Protein 7MT1 (pdb70)

Foldseek 3Di:
DLPWDFDDDFPDKAFDFPFFWQEKADQQDAQWIWTWGQSQWIWIARLVPRHTDDIQHDGPGGWQEWEAAPVSQWIWIFFQSQWIWIARNVVSHTPDIAHDGPGGWREKYQAHVRQWMWTFFQSQWIFIAGPVPSDTPDIQHDGPGGWRYWDADNNRQWIWIFFQSQWIWIAGPVPSDTLETQHPGPGGWAEKEWQDPLQCVVLCLLQVVFARKMWIWGQVQWIWIARSNVSDTSAIQHDGPGGWQYKYAALNNQWIWTFFQSQWIWIGRVSVSYTPDIDNHDPGGFRYKDHRNPAQWIWITGSNNIITITGID

InterPro domains:
  IPR001680 WD40 repeat [PF00400] (102-136)
  IPR001680 WD40 repeat [PF00400] (142-178)
  IPR001680 WD40 repeat [PF00400] (183-219)
  IPR001680 WD40 repeat [PF00400] (224-261)
  IPR001680 WD40 repeat [PF00400] (267-324)
  IPR001680 WD40 repeat [PF00400] (329-366)
  IPR001680 WD40 repeat [PF00400] (371-407)
  IPR001680 WD40 repeat [PS50082] (104-145)
  IPR001680 WD40 repeat [PS50082] (146-187)
  IPR001680 WD40 repeat [PS50082] (188-229)
  IPR001680 WD40 repeat [PS50082] (230-271)
  IPR001680 WD40 repeat [PS50082] (308-333)
  IPR001680 WD40 repeat [PS50082] (334-375)
  IPR001680 WD40 repeat [PS50082] (376-410)
  IPR001680 WD40 repeat [SM00320] (97-136)
  IPR001680 WD40 repeat [SM00320] (139-178)
  IPR001680 WD40 repeat [SM00320] (181-220)
  IPR001680 WD40 repeat [SM00320] (223-262)
  IPR001680 WD40 repeat [SM00320] (265-324)
  IPR001680 WD40 repeat [SM00320] (327-366)

Radius of gyration: 17.79 Å; Cα contacts (8 Å, |Δi|>4): 1035; chains: 1; bounding box: 35×48×44 Å

B-factor: mean 17.69, std 6.8, range [8.26, 73.33]

GO terms:
  GO:0005813 centrosome (C, IDA)
  GO:0005515 protein binding (F, IPI)
  GO:0005829 cytosol (C, TAS)
  GO:0021540 corpus callosum morphogenesis (P, IMP)
  GO:0021987 cerebral cortex development (P, IMP)
  GO:0050885 neuromuscular process controlling balance (P, IMP)
  GO:0048854 brain morphogenesis (P, IMP)
  GO:0008344 adult locomotory behavior (P, IMP)
  GO:0070840 dynein complex binding (F, IDA)
  GO:0000235 astral microtubule (C, IDA)
  GO:0000776 kinetochore (C, IDA)
  GO:0005635 nuclear envelope (C, IDA)
  GO:0005938 cell cortex (C, IDA)
  GO:0005875 microtubule associated complex (C, IDA)
  GO:0007017 microtubule-based process (P, IDA)
  GO:0001764 neuron migration (P, IMP)
  GO:0070062 extracellular exosome (C, HDA)
  GO:0031023 microtubule organizing center organization (P, IMP)
  GO:0000132 establishment of mitotic spindle orientation (P, IMP)

Structure (mmCIF, N/CA/C/O backbone):
data_7MT1
#
_entry.id   7MT1
#
_cell.length_a   36.728
_cell.length_b   68.572
_cell.length_c   69.549
_cell.angle_alpha   90.000
_cell.angle_beta   101.280
_cell.angle_gamma   90.000
#
_symmetry.space_group_name_H-M   'P 1 21 1'
#
loop_
_entity.id
_entity.type
_entity.pdbx_description
1 polymer 'Platelet-activating factor acetylhydrolase IB subunit beta'
2 non-polymer GLYCEROL
3 non-polymer 'UNKNOWN ATOM OR ION'
4 water water
#
loop_
_atom_site.group_PDB
_atom_site.id
_atom_site.type_symbol
_atom_site.label_atom_id
_atom_site.label_alt_id
_atom_site.label_comp_id
_atom_site.label_asym_id
_atom_site.label_entity_id
_atom_site.label_seq_id
_atom_site.pdbx_PDB_ins_code
_atom_site.Cartn_x
_atom_site.Cartn_y
_atom_site.Cartn_z
_atom_site.occupancy
_atom_site.B_iso_or_equiv
_atom_site.auth_seq_id
_atom_site.auth_comp_id
_atom_site.auth_asym_id
_atom_site.auth_atom_id
_atom_site.pdbx_PDB_model_num
ATOM 1 C C . ASP A 1 23 ? -1.152 -1.074 37.270 1.00 37.53 90 ASP A C 1
ATOM 2 O O . ASP A 1 23 ? 0.029 -1.167 36.941 1.00 36.07 90 ASP A O 1
ATOM 3 N N . PRO A 1 24 ? -2.144 -1.394 36.408 1.00 37.77 91 PRO A N 1
ATOM 4 C CA . PRO A 1 24 ? -1.873 -1.895 35.057 1.00 36.95 91 PRO A CA 1
ATOM 5 C C . PRO A 1 24 ? -1.055 -0.951 34.157 1.00 36.95 91 PRO A C 1
ATOM 6 O O . PRO A 1 24 ? -0.463 -1.449 33.215 1.00 37.30 91 PRO A O 1
ATOM 10 N N . LYS A 1 25 ? -1.037 0.359 34.446 1.00 34.11 92 LYS A N 1
ATOM 11 C CA . LYS A 1 25 ? -0.313 1.386 33.642 1.00 32.74 92 LYS A CA 1
ATOM 12 C C . LYS A 1 25 ? 1.096 1.627 34.199 1.00 31.69 92 LYS A C 1
ATOM 13 O O . LYS A 1 25 ? 1.876 2.328 33.533 1.00 33.41 92 LYS A O 1
ATOM 16 N N . GLU A 1 26 ? 1.419 1.086 35.377 1.00 29.33 93 GLU A N 1
ATOM 17 C CA . GLU A 1 26 ? 2.715 1.333 36.061 1.00 28.25 93 GLU A CA 1
ATOM 18 C C . GLU A 1 26 ? 3.562 0.055 36.103 1.00 25.38 93 GLU A C 1
ATOM 19 O O . GLU A 1 26 ? 4.748 0.176 36.436 1.00 27.89 93 GLU A O 1
ATOM 25 N N . TRP A 1 27 ? 2.997 -1.128 35.842 1.00 21.81 94 TRP A N 1
ATOM 26 C CA . TRP A 1 27 ? 3.737 -2.386 36.126 1.00 20.58 94 TRP A CA 1
ATOM 27 C C . TRP A 1 27 ? 4.841 -2.598 35.087 1.00 18.92 94 TRP A C 1
ATOM 28 O O . TRP A 1 27 ? 4.642 -2.314 33.895 1.00 19.45 94 TRP A O 1
ATOM 39 N N . ILE A 1 28 ? 6.003 -3.026 35.560 1.00 18.56 95 ILE A N 1
ATOM 40 C CA . ILE A 1 28 ? 7.188 -3.248 34.687 1.00 18.53 95 ILE A CA 1
ATOM 41 C C . ILE A 1 28 ? 7.773 -4.612 35.009 1.00 17.15 95 ILE A C 1
ATOM 42 O O . ILE A 1 28 ? 7.594 -5.146 36.105 1.00 17.07 95 ILE A O 1
ATOM 47 N N . PRO A 1 29 ? 8.457 -5.239 34.034 1.00 15.62 96 PRO A N 1
ATOM 48 C CA . PRO A 1 29 ? 9.018 -6.568 34.246 1.00 15.38 96 PRO A CA 1
ATOM 49 C C . PRO A 1 29 ? 10.087 -6.536 35.344 1.00 16.47 96 PRO A C 1
ATOM 50 O O . PRO A 1 29 ? 10.863 -5.597 35.394 1.00 16.82 96 PRO A O 1
ATOM 54 N N . ARG A 1 30 ? 10.098 -7.582 36.167 1.00 17.12 97 ARG A N 1
ATOM 55 C CA . ARG A 1 30 ? 11.006 -7.724 37.331 1.00 19.05 97 ARG A CA 1
ATOM 56 C C . ARG A 1 30 ? 11.730 -9.055 37.200 1.00 18.52 97 ARG A C 1
ATOM 57 O O . ARG A 1 30 ? 11.111 -10.055 36.856 1.00 20.46 97 ARG A O 1
ATOM 65 N N . PRO A 1 31 ? 13.049 -9.113 37.470 1.00 18.40 98 PRO A N 1
ATOM 66 C CA . PRO A 1 31 ? 13.756 -10.389 37.525 1.00 18.42 98 PRO A CA 1
ATOM 67 C C . PRO A 1 31 ? 13.470 -11.087 38.856 1.00 18.11 98 PRO A C 1
ATOM 68 O O . PRO A 1 31 ? 13.055 -10.441 39.818 1.00 20.00 98 PRO A O 1
ATOM 72 N N . PRO A 1 32 ? 13.670 -12.420 38.964 1.00 18.26 99 PRO A N 1
ATOM 73 C CA . PRO A 1 32 ? 14.082 -13.258 37.841 1.00 17.41 99 PRO A CA 1
ATOM 74 C C . PRO A 1 32 ? 12.883 -13.618 36.952 1.00 16.25 99 PRO A C 1
ATOM 75 O O . PRO A 1 32 ? 11.751 -13.509 37.398 1.00 16.54 99 PRO A O 1
ATOM 79 N N . GLU A 1 33 ? 13.159 -14.080 35.737 1.00 15.72 100 GLU A N 1
ATOM 80 C CA . GLU A 1 33 ? 12.094 -14.540 34.816 1.00 15.94 100 GLU A CA 1
ATOM 81 C C . GLU A 1 33 ? 11.205 -15.557 35.537 1.00 15.53 100 GLU A C 1
ATOM 82 O O . GLU A 1 33 ? 11.703 -16.394 36.341 1.00 15.40 100 GLU A O 1
ATOM 88 N N . LYS A 1 34 ? 9.914 -15.481 35.268 1.00 14.13 101 LYS A N 1
ATOM 89 C CA . LYS A 1 34 ? 8.951 -16.502 35.726 1.00 14.85 101 LYS A CA 1
ATOM 90 C C . LYS A 1 34 ? 9.284 -17.820 35.034 1.00 15.01 101 LYS A C 1
ATOM 91 O O . LYS A 1 34 ? 9.355 -18.860 35.698 1.00 15.77 101 LYS A O 1
ATOM 97 N N . TYR A 1 35 ? 9.438 -17.797 33.714 1.00 13.56 102 TYR A N 1
ATOM 98 C CA . TYR A 1 35 ? 9.733 -19.006 32.915 1.00 13.77 102 TYR A CA 1
ATOM 99 C C . TYR A 1 35 ? 10.876 -18.737 31.951 1.00 13.26 102 TYR A C 1
ATOM 100 O O . TYR A 1 35 ? 10.958 -17.641 31.374 1.00 12.90 102 TYR A O 1
ATOM 109 N N . ALA A 1 36 ? 11.725 -19.740 31.780 1.00 13.23 103 ALA A N 1
ATOM 110 C CA . ALA A 1 36 ? 12.663 -19.866 30.650 1.00 13.28 103 ALA A CA 1
ATOM 111 C C . ALA A 1 36 ? 12.305 -21.152 29.927 1.00 13.94 103 ALA A C 1
ATOM 112 O O . ALA A 1 36 ? 12.471 -22.230 30.543 1.00 15.61 103 ALA A O 1
ATOM 114 N N . LEU A 1 37 ? 11.795 -21.058 28.707 1.00 13.96 104 LEU A N 1
ATOM 115 C CA . LEU A 1 37 ? 11.209 -22.206 27.987 1.00 15.14 104 LEU A CA 1
ATOM 116 C C . LEU A 1 37 ? 12.140 -22.622 26.851 1.00 14.26 104 LEU A C 1
ATOM 117 O O . LEU A 1 37 ? 12.452 -21.806 25.957 1.00 13.98 104 LEU A O 1
ATOM 122 N N . SER A 1 38 ? 12.556 -23.884 26.894 1.00 14.87 105 SER A N 1
ATOM 123 C CA . SER A 1 38 ? 13.501 -24.498 25.944 1.00 15.52 105 SER A CA 1
ATOM 124 C C . SER A 1 38 ? 12.736 -25.425 25.010 1.00 14.34 105 SER A C 1
ATOM 125 O O . SER A 1 38 ? 11.683 -25.956 25.393 1.00 15.35 105 SER A O 1
ATOM 128 N N . GLY A 1 39 ? 13.297 -25.648 23.838 1.00 14.35 106 GLY A N 1
ATOM 129 C CA . GLY A 1 39 ? 12.726 -26.568 22.847 1.00 14.56 106 GLY A CA 1
ATOM 130 C C . GLY A 1 39 ? 13.176 -26.209 21.455 1.00 14.46 106 GLY A C 1
ATOM 131 O O . GLY A 1 39 ? 13.398 -27.121 20.659 1.00 15.28 106 GLY A O 1
ATOM 132 N N . HIS A 1 40 ? 13.300 -24.921 21.133 1.00 13.33 107 HIS A N 1
ATOM 133 C CA . HIS A 1 40 ? 13.857 -24.515 19.829 1.00 13.46 107 HIS A CA 1
ATOM 134 C C . HIS A 1 40 ? 15.304 -24.998 19.725 1.00 13.86 107 HIS A C 1
ATOM 135 O O . HIS A 1 40 ? 16.005 -25.021 20.750 1.00 14.45 107 HIS A O 1
ATOM 142 N N . ARG A 1 41 ? 15.732 -25.327 18.514 1.00 15.03 108 ARG A N 1
ATOM 143 C CA . ARG A 1 41 ? 17.070 -25.927 18.245 1.00 16.19 108 ARG A CA 1
ATOM 144 C C . ARG A 1 41 ? 17.998 -24.882 17.624 1.00 16.58 108 ARG A C 1
ATOM 145 O O . ARG A 1 41 ? 19.164 -25.202 17.358 1.00 17.14 108 ARG A O 1
ATOM 153 N N . SER A 1 42 ? 17.518 -23.659 17.447 1.00 15.54 109 SER A N 1
ATOM 154 C CA . SER A 1 42 ? 18.256 -22.534 16.832 1.00 15.04 109 SER A CA 1
ATOM 155 C C . SER A 1 42 ? 17.730 -21.257 17.466 1.00 14.03 109 SER A C 1
ATOM 156 O O . SER A 1 42 ? 16.709 -21.296 18.153 1.00 14.06 109 SER A O 1
ATOM 159 N N . PRO A 1 43 ? 18.379 -20.102 17.247 1.00 13.55 110 PRO A N 1
ATOM 160 C CA . PRO A 1 43 ? 17.875 -18.838 17.777 1.00 13.30 110 PRO A CA 1
ATOM 161 C C . PRO A 1 43 ? 16.373 -18.620 17.570 1.00 12.43 110 PRO A C 1
ATOM 162 O O . PRO A 1 43 ? 15.815 -18.940 16.524 1.00 12.44 110 PRO A O 1
ATOM 166 N N . VAL A 1 44 ? 15.772 -18.032 18.594 1.00 11.60 111 VAL A N 1
ATOM 167 C CA . VAL A 1 44 ? 14.390 -17.499 18.528 1.00 11.29 111 VAL A CA 1
ATOM 168 C C . VAL A 1 44 ? 14.465 -16.117 17.894 1.00 11.46 111 VAL A C 1
ATOM 169 O O . VAL A 1 44 ? 15.286 -15.315 18.334 1.00 12.34 111 VAL A O 1
ATOM 173 N N . THR A 1 45 ? 13.637 -15.869 16.885 1.00 10.83 112 THR A N 1
ATOM 174 C CA . THR A 1 45 ? 13.654 -14.622 16.080 1.00 10.64 112 THR A CA 1
ATOM 175 C C . THR A 1 45 ? 12.524 -13.674 16.485 1.00 10.37 112 THR A C 1
ATOM 176 O O . THR A 1 45 ? 12.641 -12.468 16.236 1.00 10.89 112 THR A O 1
ATOM 180 N N . ARG A 1 46 ? 11.447 -14.195 17.055 1.00 10.32 113 ARG A N 1
ATOM 181 C CA . ARG A 1 46 ? 10.251 -13.377 17.322 1.00 10.81 113 ARG A CA 1
ATOM 182 C C . ARG A 1 46 ? 9.395 -14.063 18.368 1.00 9.90 113 ARG A C 1
ATOM 183 O O . ARG A 1 46 ? 9.290 -15.293 18.343 1.00 10.15 113 ARG A O 1
ATOM 191 N N . VAL A 1 47 ? 8.782 -13.255 19.230 1.00 9.47 114 VAL A N 1
ATOM 192 C CA . VAL A 1 47 ? 7.840 -13.731 20.273 1.00 9.80 114 VAL A CA 1
ATOM 193 C C . VAL A 1 47 ? 6.624 -12.810 20.281 1.00 9.54 114 VAL A C 1
ATOM 194 O O . VAL A 1 47 ? 6.799 -11.598 20.311 1.00 9.86 114 VAL A O 1
ATOM 198 N N . ILE A 1 48 ? 5.429 -13.395 20.277 1.00 9.18 115 ILE A N 1
ATOM 199 C CA . ILE A 1 48 ? 4.164 -12.605 20.338 1.00 9.55 115 ILE A CA 1
ATOM 200 C C . ILE A 1 48 ? 3.166 -13.284 21.268 1.00 9.64 115 ILE A C 1
ATOM 201 O O . ILE A 1 48 ? 3.127 -14.514 21.364 1.00 10.24 115 ILE A O 1
ATOM 206 N N . PHE A 1 49 ? 2.339 -12.466 21.895 1.00 9.83 116 PHE A N 1
ATOM 207 C CA . PHE A 1 49 ? 1.179 -12.960 22.662 1.00 9.86 116 PHE A CA 1
ATOM 208 C C . PHE A 1 49 ? -0.019 -13.171 21.743 1.00 10.00 116 PHE A C 1
ATOM 209 O O . PHE A 1 49 ? -0.274 -12.382 20.816 1.00 11.42 116 PHE A O 1
ATOM 217 N N . HIS A 1 50 ? -0.791 -14.208 22.026 1.00 10.41 117 HIS A N 1
ATOM 218 C CA . HIS A 1 50 ? -2.139 -14.361 21.437 1.00 10.82 117 HIS A CA 1
ATOM 219 C C . HIS A 1 50 ? -2.993 -13.189 21.910 1.00 11.42 117 HIS A C 1
ATOM 220 O O . HIS A 1 50 ? -2.847 -12.740 23.041 1.00 11.74 117 HIS A O 1
ATOM 227 N N . PRO A 1 51 ? -3.924 -12.662 21.091 1.00 12.51 118 PRO A N 1
ATOM 228 C CA . PRO A 1 51 ? -4.755 -11.550 21.552 1.00 13.31 118 PRO A CA 1
ATOM 229 C C . PRO A 1 51 ? -5.775 -11.909 22.639 1.00 12.92 118 PRO A C 1
ATOM 230 O O . PRO A 1 51 ? -6.187 -10.998 23.328 1.00 14.01 118 PRO A O 1
ATOM 234 N N . VAL A 1 52 ? -6.083 -13.193 22.851 1.00 12.74 119 VAL A N 1
ATOM 235 C CA . VAL A 1 52 ? -7.153 -13.589 23.819 1.00 13.69 119 VAL A CA 1
ATOM 236 C C . VAL A 1 52 ? -6.710 -14.716 24.752 1.00 13.40 119 VAL A C 1
ATOM 237 O O . VAL A 1 52 ? -6.979 -14.635 25.958 1.00 14.95 119 VAL A O 1
ATOM 241 N N . PHE A 1 53 ? -6.140 -15.787 24.217 1.00 13.39 120 PHE A N 1
ATOM 242 C CA . PHE A 1 53 ? -5.797 -16.992 25.007 1.00 13.73 120 PHE A CA 1
ATOM 243 C C . PHE A 1 53 ? -4.522 -16.725 25.807 1.00 13.40 120 PHE A C 1
ATOM 244 O O . PHE A 1 53 ? -3.734 -15.822 25.450 1.00 13.54 120 PHE A O 1
ATOM 252 N N . SER A 1 54 ? -4.300 -17.516 26.852 1.00 13.90 121 SER A N 1
ATOM 253 C CA . SER A 1 54 ? -3.085 -17.444 27.702 1.00 14.48 121 SER A CA 1
ATOM 254 C C . SER A 1 54 ? -1.904 -18.120 27.002 1.00 14.21 121 SER A C 1
ATOM 255 O O . SER A 1 54 ? -1.139 -18.817 27.674 1.00 14.47 121 SER A O 1
ATOM 258 N N . VAL A 1 55 ? -1.755 -17.935 25.693 1.00 13.44 122 VAL A N 1
ATOM 259 C CA . VAL A 1 55 ? -0.609 -18.539 24.965 1.00 12.94 122 VAL A CA 1
ATOM 260 C C . VAL A 1 55 ? 0.198 -17.437 24.293 1.00 11.99 122 VAL A C 1
ATOM 261 O O . VAL A 1 55 ? -0.280 -16.313 24.055 1.00 11.80 122 VAL A O 1
ATOM 265 N N A MET A 1 56 ? 1.465 -17.744 24.060 0.50 11.79 123 MET A N 1
ATOM 266 N N B MET A 1 56 ? 1.450 -17.794 24.033 0.50 11.57 123 MET A N 1
ATOM 267 C CA A MET A 1 56 ? 2.348 -16.927 23.203 0.50 11.97 123 MET A CA 1
ATOM 268 C CA B MET A 1 56 ? 2.433 -16.997 23.271 0.50 11.56 123 MET A CA 1
ATOM 269 C C A MET A 1 56 ? 3.011 -17.867 22.196 0.50 11.26 123 MET A C 1
ATOM 270 C C B MET A 1 56 ? 2.997 -17.895 22.173 0.50 10.97 123 MET A C 1
ATOM 271 O O A MET A 1 56 ? 2.963 -19.106 22.368 0.50 11.34 123 MET A O 1
ATOM 272 O O B MET A 1 56 ? 2.904 -19.141 22.274 0.50 10.81 123 MET A O 1
ATOM 281 N N . VAL A 1 57 ? 3.567 -17.273 21.151 1.00 10.39 124 VAL A N 1
ATOM 282 C CA . VAL A 1 57 ? 4.090 -17.992 19.973 1.00 10.28 124 VAL A CA 1
ATOM 283 C C . VAL A 1 57 ? 5.493 -17.481 19.703 1.00 9.61 124 VAL A C 1
ATOM 284 O O . VAL A 1 57 ? 5.737 -16.266 19.787 1.00 9.57 124 VAL A O 1
ATOM 288 N N . SER A 1 58 ? 6.383 -18.421 19.428 1.00 9.96 125 SER A N 1
ATOM 289 C CA . SER A 1 58 ? 7.783 -18.122 19.083 1.00 9.94 125 SER A CA 1
ATOM 290 C C . SER A 1 58 ? 8.075 -18.600 17.667 1.00 10.22 125 SER A C 1
ATOM 291 O O . SER A 1 58 ? 7.552 -19.641 17.245 1.00 11.06 125 SER A O 1
ATOM 294 N N . ALA A 1 59 ? 8.899 -17.844 16.959 1.00 9.65 126 ALA A N 1
ATOM 295 C CA . ALA A 1 59 ? 9.465 -18.242 15.657 1.00 10.18 126 ALA A CA 1
ATOM 296 C C . ALA A 1 59 ? 10.962 -18.474 15.830 1.00 10.56 126 ALA A C 1
ATOM 297 O O . ALA A 1 59 ? 11.594 -17.828 16.692 1.00 10.40 126 ALA A O 1
ATOM 299 N N . SER A 1 60 ? 11.531 -19.350 15.010 1.00 10.89 127 SER A N 1
ATOM 300 C CA . SER A 1 60 ? 12.951 -19.725 15.173 1.00 11.27 127 SER A CA 1
ATOM 301 C C . SER A 1 60 ? 13.654 -19.935 13.838 1.00 11.52 127 SER A C 1
ATOM 302 O O . SER A 1 60 ? 13.024 -20.368 12.846 1.00 11.47 127 SER A O 1
ATOM 305 N N . GLU A 1 61 ? 14.963 -19.745 13.881 1.00 12.20 128 GLU A N 1
ATOM 306 C CA . GLU A 1 61 ? 15.873 -20.133 12.775 1.00 13.11 128 GLU A CA 1
ATOM 307 C C . GLU A 1 61 ? 15.838 -21.652 12.570 1.00 13.30 128 GLU A C 1
ATOM 308 O O . GLU A 1 61 ? 16.327 -22.092 11.511 1.00 14.84 128 GLU A O 1
ATOM 314 N N . ASP A 1 62 ? 15.246 -22.438 13.477 1.00 12.64 129 ASP A N 1
ATOM 315 C CA . ASP A 1 62 ? 15.121 -23.912 13.295 1.00 12.91 129 ASP A CA 1
ATOM 316 C C . ASP A 1 62 ? 13.971 -24.239 12.334 1.00 12.89 129 ASP A C 1
ATOM 317 O O . ASP A 1 62 ? 13.685 -25.431 12.171 1.00 13.46 129 ASP A O 1
ATOM 322 N N . ALA A 1 63 ? 13.317 -23.234 11.739 1.00 12.64 130 ALA A N 1
ATOM 323 C CA . ALA A 1 63 ? 12.278 -23.361 10.685 1.00 12.88 130 ALA A CA 1
ATOM 324 C C . ALA A 1 63 ? 10.919 -23.704 11.307 1.00 13.04 130 ALA A C 1
ATOM 325 O O . ALA A 1 63 ? 9.966 -23.972 10.553 1.00 13.54 130 ALA A O 1
ATOM 327 N N . THR A 1 64 ? 10.802 -23.630 12.632 1.00 13.02 131 THR A N 1
ATOM 328 C CA . THR A 1 64 ? 9.542 -23.968 13.333 1.00 13.05 131 THR A CA 1
ATOM 329 C C . THR A 1 64 ? 8.962 -22.757 14.073 1.00 12.47 131 THR A C 1
ATOM 330 O O . THR A 1 64 ? 9.666 -21.772 14.348 1.00 12.12 131 THR A O 1
ATOM 334 N N . ILE A 1 65 ? 7.676 -22.875 14.359 1.00 11.88 132 ILE A N 1
ATOM 335 C CA . ILE A 1 65 ? 6.880 -21.961 15.213 1.00 11.92 132 ILE A CA 1
ATOM 336 C C . ILE A 1 65 ? 6.410 -22.799 16.391 1.00 11.59 132 ILE A C 1
ATOM 337 O O . ILE A 1 65 ? 5.914 -23.914 16.159 1.00 12.58 132 ILE A O 1
ATOM 342 N N . LYS A 1 66 ? 6.585 -22.335 17.623 1.00 11.08 133 LYS A N 1
ATOM 343 C CA . LYS A 1 66 ? 6.123 -23.074 18.818 1.00 11.44 133 LYS A CA 1
ATOM 344 C C . LYS A 1 66 ? 5.125 -22.246 19.615 1.00 11.85 133 LYS A C 1
ATOM 345 O O . LYS A 1 66 ? 5.202 -21.015 19.646 1.00 11.46 133 LYS A O 1
ATOM 351 N N . VAL A 1 67 ? 4.174 -22.961 20.201 1.00 12.03 134 VAL A N 1
ATOM 352 C CA . VAL A 1 67 ? 3.077 -22.388 21.018 1.00 12.28 134 VAL A CA 1
ATOM 353 C C . VAL A 1 67 ? 3.270 -22.832 22.462 1.00 12.13 134 VAL A C 1
ATOM 354 O O . VAL A 1 67 ? 3.492 -24.032 22.695 1.00 12.55 134 VAL A O 1
ATOM 358 N N . TRP A 1 68 ? 3.182 -21.886 23.385 1.00 11.75 135 TRP A N 1
ATOM 359 C CA . TRP A 1 68 ? 3.421 -22.112 24.824 1.00 12.28 135 TRP A CA 1
ATOM 360 C C . TRP A 1 68 ? 2.328 -21.409 25.618 1.00 12.86 135 TRP A C 1
ATOM 361 O O . TRP A 1 68 ? 1.947 -20.313 25.224 1.00 13.29 135 TRP A O 1
ATOM 372 N N . ASP A 1 69 ? 1.947 -21.957 26.764 1.00 12.66 136 ASP A N 1
ATOM 373 C CA . ASP A 1 69 ? 1.064 -21.260 27.730 1.00 13.43 136 ASP A CA 1
ATOM 374 C C . ASP A 1 69 ? 1.950 -20.413 28.644 1.00 13.26 136 ASP A C 1
ATOM 375 O O . ASP A 1 69 ? 2.817 -20.977 29.314 1.00 13.58 136 ASP A O 1
ATOM 380 N N . TYR A 1 70 ? 1.798 -19.088 28.634 1.00 13.32 137 TYR A N 1
ATOM 381 C CA . TYR A 1 70 ? 2.688 -18.177 29.399 1.00 13.96 137 TYR A CA 1
ATOM 382 C C . TYR A 1 70 ? 2.289 -18.132 30.882 1.00 14.93 137 TYR A C 1
ATOM 383 O O . TYR A 1 70 ? 3.063 -17.605 31.682 1.00 15.01 137 TYR A O 1
ATOM 392 N N . GLU A 1 71 ? 1.105 -18.633 31.243 1.00 15.47 138 GLU A N 1
ATOM 393 C CA . GLU A 1 71 ? 0.681 -18.717 32.665 1.00 17.02 138 GLU A CA 1
ATOM 394 C C . GLU A 1 71 ? 1.290 -19.965 33.320 1.00 17.28 138 GLU A C 1
ATOM 395 O O . GLU A 1 71 ? 1.750 -19.836 34.470 1.00 18.41 138 GLU A O 1
ATOM 401 N N . THR A 1 72 ? 1.300 -21.121 32.638 1.00 16.79 139 THR A N 1
ATOM 402 C CA . THR A 1 72 ? 1.720 -22.432 33.216 1.00 17.13 139 THR A CA 1
ATOM 403 C C . THR A 1 72 ? 3.122 -22.848 32.748 1.00 17.71 139 THR A C 1
ATOM 404 O O . THR A 1 72 ? 3.709 -23.757 33.372 1.00 17.14 139 THR A O 1
ATOM 408 N N . GLY A 1 73 ? 3.626 -22.268 31.657 1.00 16.92 140 GLY A N 1
ATOM 409 C CA . GLY A 1 73 ? 4.926 -22.635 31.064 1.00 16.54 140 GLY A CA 1
ATOM 410 C C . GLY A 1 73 ? 4.834 -23.907 30.230 1.00 16.77 140 GLY A C 1
ATOM 411 O O . GLY A 1 73 ? 5.884 -24.407 29.783 1.00 18.09 140 GLY A O 1
ATOM 412 N N . ASP A 1 74 ? 3.627 -24.428 30.011 1.00 16.83 141 ASP A N 1
ATOM 413 C CA . ASP A 1 74 ? 3.412 -25.679 29.241 1.00 18.56 141 ASP A CA 1
ATOM 414 C C . ASP A 1 74 ? 3.697 -25.426 27.757 1.00 18.09 141 ASP A C 1
ATOM 415 O O . ASP A 1 74 ? 3.173 -24.454 27.197 1.00 17.69 141 ASP A O 1
ATOM 420 N N . PHE A 1 75 ? 4.494 -26.286 27.140 1.00 17.13 142 PHE A N 1
ATOM 421 C CA . PHE A 1 75 ? 4.640 -26.366 25.669 1.00 17.06 142 PHE A CA 1
ATOM 422 C C . PHE A 1 75 ? 3.367 -26.989 25.098 1.00 18.22 142 PHE A C 1
ATOM 423 O O . PHE A 1 75 ? 2.917 -28.028 25.630 1.00 20.53 142 PHE A O 1
ATOM 431 N N . GLU A 1 76 ? 2.789 -26.385 24.061 1.00 17.17 143 GLU A N 1
ATOM 432 C CA . GLU A 1 76 ? 1.527 -26.896 23.462 1.00 18.35 143 GLU A CA 1
ATOM 433 C C . GLU A 1 76 ? 1.805 -27.605 22.140 1.00 18.23 143 GLU A C 1
ATOM 434 O O . GLU A 1 76 ? 1.366 -28.761 22.007 1.00 19.23 143 GLU A O 1
ATOM 440 N N . ARG A 1 77 ? 2.493 -26.978 21.183 1.00 16.79 144 ARG A N 1
ATOM 441 C CA . ARG A 1 77 ? 2.700 -27.619 19.863 1.00 17.59 144 ARG A CA 1
ATOM 442 C C . ARG A 1 77 ? 3.711 -26.860 19.005 1.00 15.84 144 ARG A C 1
ATOM 443 O O . ARG A 1 77 ? 4.056 -25.688 19.313 1.00 14.70 144 ARG A O 1
ATOM 451 N N . THR A 1 78 ? 4.146 -27.531 17.946 1.00 15.26 145 THR A N 1
ATOM 452 C CA . THR A 1 78 ? 5.054 -26.990 16.917 1.00 15.00 145 THR A CA 1
ATOM 453 C C . THR A 1 78 ? 4.289 -26.930 15.599 1.00 14.96 145 THR A C 1
ATOM 454 O O . THR A 1 78 ? 3.604 -27.920 15.266 1.00 16.66 145 THR A O 1
ATOM 458 N N . LEU A 1 79 ? 4.373 -25.805 14.894 1.00 14.72 146 LEU A N 1
ATOM 459 C CA . LEU A 1 79 ? 3.873 -25.659 13.506 1.00 15.13 146 LEU A CA 1
ATOM 460 C C . LEU A 1 79 ? 5.068 -25.819 12.566 1.00 15.01 146 LEU A C 1
ATOM 461 O O . LEU A 1 79 ? 5.968 -24.961 12.568 1.00 14.89 146 LEU A O 1
ATOM 466 N N . LYS A 1 80 ? 5.099 -26.921 11.822 1.00 15.54 147 LYS A N 1
ATOM 467 C CA . LYS A 1 80 ? 6.186 -27.268 10.881 1.00 16.27 147 LYS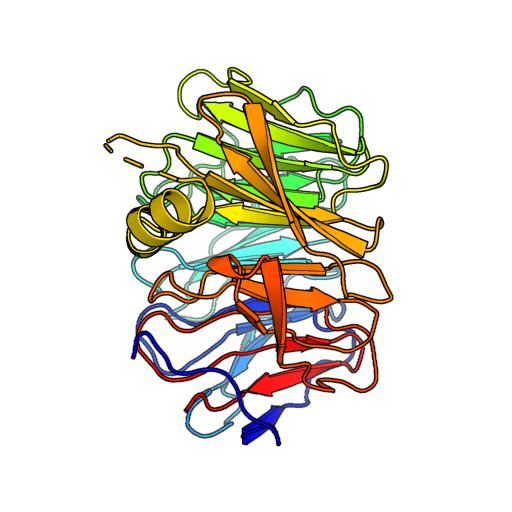 A CA 1
ATOM 468 C C . LYS A 1 80 ? 5.697 -27.019 9.457 1.00 15.88 147 LYS A C 1
ATOM 469 O O . LYS A 1 80 ? 4.507 -27.288 9.176 1.00 16.27 147 LYS A O 1
ATOM 475 N N . GLY A 1 81 ? 6.583 -26.546 8.589 1.00 15.21 148 GLY A N 1
ATOM 476 C CA . GLY A 1 81 ? 6.292 -26.456 7.149 1.00 15.15 148 GLY A CA 1
ATOM 477 C C . GLY A 1 81 ? 7.231 -25.520 6.429 1.00 15.94 148 GLY A C 1
ATOM 478 O O . GLY A 1 81 ? 7.527 -25.774 5.260 1.00 16.80 148 GLY A O 1
ATOM 479 N N . HIS A 1 82 ? 7.700 -24.446 7.059 1.00 14.92 149 HIS A N 1
ATOM 480 C CA . HIS A 1 82 ? 8.755 -23.625 6.421 1.00 14.56 149 HIS A CA 1
ATOM 481 C C . HIS A 1 82 ? 9.992 -24.509 6.205 1.00 15.45 149 HIS A C 1
ATOM 482 O O . HIS A 1 82 ? 10.195 -25.468 6.954 1.00 14.91 149 HIS A O 1
ATOM 489 N N . THR A 1 83 ? 10.787 -24.195 5.188 1.00 15.52 150 THR A N 1
ATOM 490 C CA . THR A 1 83 ? 11.992 -24.988 4.839 1.00 16.41 150 THR A CA 1
ATOM 491 C C . THR A 1 83 ? 13.260 -24.214 5.204 1.00 17.03 150 THR A C 1
ATOM 492 O O . THR A 1 83 ? 14.350 -24.660 4.859 1.00 18.18 150 THR A O 1
ATOM 496 N N . ASP A 1 84 ? 13.124 -23.085 5.900 1.00 15.77 151 ASP A N 1
ATOM 497 C CA . ASP A 1 84 ? 14.269 -22.285 6.392 1.00 15.48 151 ASP A CA 1
ATOM 498 C C . ASP A 1 84 ? 13.744 -21.429 7.545 1.00 14.37 151 ASP A C 1
ATOM 499 O O . ASP A 1 84 ? 12.543 -21.502 7.866 1.00 14.42 151 ASP A O 1
ATOM 504 N N A SER A 1 85 ? 14.624 -20.602 8.096 0.50 13.42 152 SER A N 1
ATOM 505 N N B SER A 1 85 ? 14.645 -20.684 8.169 0.50 14.11 152 SER A N 1
ATOM 506 C CA A SER A 1 85 ? 14.374 -19.730 9.265 0.50 12.69 152 SER A CA 1
ATOM 507 C CA B SER A 1 85 ? 14.404 -19.821 9.349 0.50 13.73 152 SER A CA 1
ATOM 508 C C A SER A 1 85 ? 12.999 -19.073 9.170 0.50 12.33 152 SER A C 1
ATOM 509 C C B SER A 1 85 ? 13.086 -19.049 9.225 0.50 12.97 152 SER A C 1
ATOM 510 O O A SER A 1 85 ? 12.642 -18.548 8.104 0.50 12.68 152 SER A O 1
ATOM 511 O O B SER A 1 85 ? 12.880 -18.394 8.197 0.50 13.40 152 SER A O 1
ATOM 516 N N . VAL A 1 86 ? 12.255 -19.115 10.271 1.00 12.11 153 VAL A N 1
ATOM 517 C CA . VAL A 1 86 ? 11.014 -18.312 10.413 1.00 11.62 153 VAL A CA 1
ATOM 518 C C . VAL A 1 86 ? 11.434 -16.991 11.059 1.00 11.07 153 VAL A C 1
ATOM 519 O O . VAL A 1 86 ? 12.030 -17.030 12.148 1.00 11.47 153 VAL A O 1
ATOM 523 N N . GLN A 1 87 ? 11.170 -15.872 10.390 1.00 10.81 154 GLN A N 1
ATOM 524 C CA . GLN A 1 87 ? 11.735 -14.553 10.770 1.00 11.14 154 GLN A CA 1
ATOM 525 C C . GLN A 1 87 ? 10.732 -13.716 11.557 1.00 10.73 154 GLN A C 1
ATOM 526 O O . GLN A 1 87 ? 11.169 -12.859 12.333 1.00 10.94 154 GLN A O 1
ATOM 532 N N . ASP A 1 88 ? 9.443 -13.924 11.335 1.00 10.11 155 ASP A N 1
ATOM 533 C CA . ASP A 1 88 ? 8.399 -13.066 11.952 1.00 9.99 155 ASP A CA 1
ATOM 534 C C . ASP A 1 88 ? 7.078 -13.821 11.950 1.00 9.75 155 ASP A C 1
ATOM 535 O O . ASP A 1 88 ? 6.930 -14.801 11.190 1.00 10.42 155 ASP A O 1
ATOM 540 N N . ILE A 1 89 ? 6.165 -13.372 12.794 1.00 9.84 156 ILE A N 1
ATOM 541 C CA . ILE A 1 89 ? 4.851 -14.014 13.023 1.00 10.35 156 ILE A CA 1
ATOM 542 C C . ILE A 1 89 ? 3.890 -12.918 13.440 1.00 10.02 156 ILE A C 1
ATOM 543 O O . ILE A 1 89 ? 4.305 -11.962 14.109 1.00 10.58 156 ILE A O 1
ATOM 548 N N . SER A 1 90 ? 2.632 -13.070 13.070 1.00 10.07 157 SER A N 1
ATOM 549 C CA . SER A 1 90 ? 1.611 -12.043 13.360 1.00 10.01 157 SER A CA 1
ATOM 550 C C . SER A 1 90 ? 0.227 -12.678 13.450 1.00 9.50 157 SER A C 1
ATOM 551 O O . SER A 1 90 ? -0.146 -13.436 12.523 1.00 10.70 157 SER A O 1
ATOM 554 N N . PHE A 1 91 ? -0.532 -12.362 14.486 1.00 10.21 158 PHE A N 1
ATOM 555 C CA . PHE A 1 91 ? -1.936 -12.798 14.612 1.00 10.52 158 PHE A CA 1
ATOM 556 C C . PHE A 1 91 ? -2.857 -11.799 13.927 1.00 10.87 158 PHE A C 1
ATOM 557 O O . PHE A 1 91 ? -2.599 -10.586 13.910 1.00 11.59 158 PHE A O 1
ATOM 565 N N . ASP A 1 92 ? -3.981 -12.310 13.435 1.00 11.38 159 ASP A N 1
ATOM 566 C CA . ASP A 1 92 ? -5.099 -11.427 13.030 1.00 12.02 159 ASP A CA 1
ATOM 567 C C . ASP A 1 92 ? -5.850 -10.974 14.289 1.00 11.96 159 ASP A C 1
ATOM 568 O O . ASP A 1 92 ? -5.559 -11.422 15.419 1.00 12.11 159 ASP A O 1
ATOM 573 N N . HIS A 1 93 ? -6.829 -10.099 14.108 1.00 12.82 160 HIS A N 1
ATOM 574 C CA . HIS A 1 93 ? -7.632 -9.516 15.202 1.00 13.35 160 HIS A CA 1
ATOM 575 C C . HIS A 1 93 ? -8.279 -10.626 16.026 1.00 14.39 160 HIS A C 1
ATOM 576 O O . HIS A 1 93 ? -8.252 -10.540 17.257 1.00 14.18 160 HIS A O 1
ATOM 583 N N . SER A 1 94 ? -8.832 -11.604 15.311 1.00 16.37 161 SER A N 1
ATOM 584 C CA . SER A 1 94 ? -9.681 -12.701 15.839 1.00 17.49 161 SER A CA 1
ATOM 585 C C . SER A 1 94 ? -8.817 -13.673 16.641 1.00 16.78 161 SER A C 1
ATOM 586 O O . SER A 1 94 ? -9.374 -14.380 17.479 1.00 18.32 161 SER A O 1
ATOM 589 N N . GLY A 1 95 ? -7.510 -13.747 16.354 1.00 14.83 162 GLY A N 1
ATOM 590 C CA . GLY A 1 95 ? -6.616 -14.787 16.895 1.00 14.77 162 GLY A CA 1
ATOM 591 C C . GLY A 1 95 ? -6.811 -16.153 16.249 1.00 14.25 162 GLY A C 1
ATOM 592 O O . GLY A 1 95 ? -6.191 -17.111 16.721 1.00 14.45 162 GLY A O 1
ATOM 593 N N A LYS A 1 96 ? -7.631 -16.277 15.206 0.50 14.14 163 LYS A N 1
ATOM 594 N N B LYS A 1 96 ? -7.657 -16.223 15.215 0.50 13.79 163 LYS A N 1
ATOM 595 C CA A LYS A 1 96 ? -7.843 -17.590 14.536 0.50 14.38 163 LYS A CA 1
ATOM 596 C CA B LYS A 1 96 ? -7.966 -17.457 14.442 0.50 13.89 163 LYS A CA 1
ATOM 597 C C A LYS A 1 96 ? -6.875 -17.757 13.361 0.50 13.81 163 LYS A C 1
ATOM 598 C C B LYS A 1 96 ? -6.857 -17.743 13.430 0.50 13.57 163 LYS A C 1
ATOM 599 O O A LYS A 1 96 ? -6.784 -18.880 12.831 0.50 13.85 163 LYS A O 1
ATOM 600 O O B LYS A 1 96 ? -6.676 -18.923 13.090 0.50 13.78 163 LYS A O 1
ATOM 605 N N . LEU A 1 97 ? -6.174 -16.696 12.958 1.00 12.83 164 LEU A N 1
ATOM 606 C CA . LEU A 1 97 ? -5.159 -16.791 11.878 1.00 12.87 164 LEU A CA 1
ATOM 607 C C . LEU A 1 97 ? -3.801 -16.320 12.391 1.00 12.20 164 LEU A C 1
ATOM 608 O O . LEU A 1 97 ? -3.732 -15.311 13.121 1.00 12.47 164 LEU A O 1
ATOM 613 N N . LEU A 1 98 ? -2.756 -17.033 11.991 1.00 11.88 165 LEU A N 1
ATOM 614 C CA . LEU A 1 98 ? -1.348 -16.645 12.231 1.00 11.64 165 LEU A CA 1
ATOM 615 C C . LEU A 1 98 ? -0.645 -16.569 10.887 1.00 11.67 165 LEU A C 1
ATOM 616 O O . LEU A 1 98 ? -0.716 -17.553 10.131 1.00 12.06 165 LEU A O 1
ATOM 621 N N . ALA A 1 99 ? 0.007 -15.458 10.594 1.00 11.17 166 ALA A N 1
ATOM 622 C CA . ALA A 1 99 ? 0.897 -15.334 9.426 1.00 11.25 166 ALA A CA 1
ATOM 623 C C . ALA A 1 99 ? 2.337 -15.514 9.898 1.00 11.09 166 ALA A C 1
ATOM 624 O O . ALA A 1 99 ? 2.706 -15.036 10.982 1.00 11.20 166 ALA A O 1
ATOM 626 N N . SER A 1 100 ? 3.154 -16.180 9.109 1.00 11.30 167 SER A N 1
ATOM 627 C CA . SER A 1 100 ? 4.603 -16.331 9.354 1.00 11.28 167 SER A CA 1
ATOM 628 C C . SER A 1 100 ? 5.355 -16.006 8.072 1.00 10.73 167 SER A C 1
ATOM 629 O O . SER A 1 100 ? 4.748 -16.042 6.975 1.00 12.38 167 SER A O 1
ATOM 632 N N . CYS A 1 101 ? 6.627 -15.699 8.176 1.00 10.55 168 CYS A N 1
ATOM 633 C CA . CYS A 1 101 ? 7.440 -15.482 6.961 1.00 11.04 168 CYS A CA 1
ATOM 634 C C . CYS A 1 101 ? 8.829 -16.033 7.205 1.00 11.76 168 CYS A C 1
ATOM 635 O O . CYS A 1 101 ? 9.208 -16.261 8.375 1.00 11.69 168 CYS A O 1
ATOM 638 N N . SER A 1 102 ? 9.571 -16.269 6.129 1.00 12.36 169 SER A N 1
ATOM 639 C CA . SER A 1 102 ? 10.752 -17.149 6.218 1.00 12.89 169 SER A CA 1
ATOM 640 C C . SER A 1 102 ? 11.848 -16.756 5.234 1.00 12.93 169 SER A C 1
ATOM 641 O O . SER A 1 102 ? 11.576 -16.138 4.177 1.00 13.05 169 SER A O 1
ATOM 644 N N . ALA A 1 103 ? 13.052 -17.189 5.579 1.00 14.20 170 ALA A N 1
ATOM 645 C CA . ALA A 1 103 ? 14.217 -17.208 4.669 1.00 14.50 170 ALA A CA 1
ATOM 646 C C . ALA A 1 103 ? 13.913 -18.095 3.450 1.00 15.52 170 ALA A C 1
ATOM 647 O O . ALA A 1 103 ? 14.633 -17.961 2.446 1.00 17.30 170 ALA A O 1
ATOM 649 N N . ASP A 1 104 ? 12.895 -18.954 3.511 1.00 14.72 171 ASP A N 1
ATOM 650 C CA . ASP A 1 104 ? 12.480 -19.785 2.346 1.00 15.46 171 ASP A CA 1
ATOM 651 C C . ASP A 1 104 ? 11.754 -18.906 1.319 1.00 16.64 171 ASP A C 1
ATOM 652 O O . ASP A 1 104 ? 11.350 -19.445 0.266 1.00 17.82 171 ASP A O 1
ATOM 657 N N . MET A 1 105 ? 11.598 -17.604 1.598 1.00 16.52 172 MET A N 1
ATOM 658 C CA . MET A 1 105 ? 11.082 -16.555 0.674 1.00 16.48 172 MET A CA 1
ATOM 659 C C . MET A 1 105 ? 9.552 -16.598 0.617 1.00 16.40 172 MET A C 1
ATOM 660 O O . MET A 1 105 ? 8.957 -15.868 -0.195 1.00 17.44 172 MET A O 1
ATOM 665 N N . THR A 1 106 ? 8.911 -17.350 1.513 1.00 15.08 173 THR A N 1
ATOM 666 C CA . THR A 1 106 ? 7.433 -17.443 1.542 1.00 15.58 173 THR A CA 1
ATOM 667 C C . THR A 1 106 ? 6.829 -16.783 2.787 1.00 14.94 173 THR A C 1
ATOM 668 O O . THR A 1 106 ? 7.524 -16.603 3.827 1.00 15.35 173 THR A O 1
ATOM 672 N N . ILE A 1 107 ? 5.557 -16.441 2.659 1.00 14.45 174 ILE A N 1
ATOM 673 C CA . ILE A 1 107 ? 4.635 -16.150 3.788 1.00 15.00 174 ILE A CA 1
ATOM 674 C C . ILE A 1 107 ? 3.695 -17.345 3.895 1.00 14.58 174 ILE A C 1
ATOM 675 O O . ILE A 1 107 ? 3.187 -17.802 2.837 1.00 15.23 174 ILE A O 1
ATOM 680 N N . LYS A 1 108 ? 3.449 -17.844 5.102 1.00 13.55 175 LYS A N 1
ATOM 681 C CA . LYS A 1 108 ? 2.420 -18.881 5.323 1.00 13.35 175 LYS A CA 1
ATOM 682 C C . LYS A 1 108 ? 1.304 -18.300 6.177 1.00 13.30 175 LYS A C 1
ATOM 683 O O . LYS A 1 108 ? 1.582 -17.513 7.114 1.00 13.48 175 LYS A O 1
ATOM 689 N N . LEU A 1 109 ? 0.077 -18.672 5.865 1.00 13.59 176 LEU A N 1
ATOM 690 C CA . LEU A 1 109 ? -1.116 -18.380 6.688 1.00 14.02 176 LEU A CA 1
ATOM 691 C C . LEU A 1 109 ? -1.520 -19.689 7.348 1.00 14.48 176 LEU A C 1
ATOM 692 O O . LEU A 1 109 ? -1.686 -20.693 6.632 1.00 15.70 176 LEU A O 1
ATOM 697 N N . TRP A 1 110 ? -1.637 -19.692 8.667 1.00 13.92 177 TRP A N 1
ATOM 698 C CA . TRP A 1 110 ? -1.953 -20.882 9.488 1.00 13.97 177 TRP A CA 1
ATOM 699 C C . TRP A 1 110 ? -3.342 -20.703 10.082 1.00 14.23 177 TRP A C 1
ATOM 700 O O . TRP A 1 110 ? -3.659 -19.606 10.579 1.00 13.62 177 TRP A O 1
ATOM 711 N N . ASP A 1 111 ? -4.137 -21.762 10.020 1.00 14.98 178 ASP A N 1
ATOM 712 C CA . ASP A 1 111 ? -5.364 -21.920 10.827 1.00 15.97 178 ASP A CA 1
ATOM 713 C C . ASP A 1 111 ? -4.914 -22.182 12.262 1.00 15.50 178 ASP A C 1
ATOM 714 O O . ASP A 1 111 ? -4.338 -23.248 12.513 1.00 15.68 178 ASP A O 1
ATOM 719 N N . PHE A 1 112 ? -5.105 -21.218 13.158 1.00 15.33 179 PHE A N 1
ATOM 720 C CA . PHE A 1 112 ? -4.623 -21.344 14.554 1.00 16.59 179 PHE A CA 1
ATOM 721 C C . PHE A 1 112 ? -5.666 -22.062 15.423 1.00 18.77 179 PHE A C 1
ATOM 722 O O . PHE A 1 112 ? -5.505 -22.064 16.651 1.00 22.62 179 PHE A O 1
ATOM 730 N N . GLN A 1 113 ? -6.706 -22.643 14.826 1.00 20.68 180 GLN A N 1
ATOM 731 C CA . GLN A 1 113 ? -7.663 -23.536 15.533 1.00 22.36 180 GLN A CA 1
ATOM 732 C C . GLN A 1 113 ? -7.270 -24.986 15.248 1.00 21.96 180 GLN A C 1
ATOM 733 O O . GLN A 1 113 ? -7.119 -25.758 16.213 1.00 22.65 180 GLN A O 1
ATOM 739 N N . GLY A 1 114 ? -7.107 -25.327 13.970 1.00 21.84 181 GLY A N 1
ATOM 740 C CA . GLY A 1 114 ? -6.741 -26.684 13.517 1.00 21.01 181 GLY A CA 1
ATOM 741 C C . GLY A 1 114 ? -5.240 -26.879 13.403 1.00 21.69 181 GLY A C 1
ATOM 742 O O . GLY A 1 114 ? -4.817 -28.030 13.210 1.00 21.77 181 GLY A O 1
ATOM 743 N N . PHE A 1 115 ? -4.459 -25.797 13.492 1.00 20.77 182 PHE A N 1
ATOM 744 C CA . PHE A 1 115 ? -2.973 -25.811 13.475 1.00 21.91 182 PHE A CA 1
ATOM 745 C C . PHE A 1 115 ? -2.491 -26.463 12.182 1.00 22.07 182 PHE A C 1
ATOM 746 O O . PHE A 1 115 ? -1.703 -27.424 12.233 1.00 25.28 182 PHE A O 1
ATOM 754 N N . GLU A 1 116 ? -2.999 -25.953 11.062 1.00 20.83 183 GLU A N 1
ATOM 755 C CA A GLU A 1 116 ? -2.631 -26.410 9.699 0.50 21.07 183 GLU A CA 1
ATOM 756 C CA B GLU A 1 116 ? -2.646 -26.412 9.694 0.50 21.04 183 GLU A CA 1
ATOM 757 C C . GLU A 1 116 ? -2.306 -25.189 8.840 1.00 19.28 183 GLU A C 1
ATOM 758 O O . GLU A 1 116 ? -2.930 -24.129 9.040 1.00 17.89 183 GLU A O 1
ATOM 769 N N . CYS A 1 117 ? -1.377 -25.353 7.914 1.00 18.50 184 CYS A N 1
ATOM 770 C CA . CYS A 1 117 ? -1.038 -24.312 6.926 1.00 18.15 184 CYS A CA 1
ATOM 771 C C . CYS A 1 117 ? -2.199 -24.194 5.927 1.00 18.25 184 CYS A C 1
ATOM 772 O O . CYS A 1 117 ? -2.488 -25.202 5.251 1.00 20.77 184 CYS A O 1
ATOM 775 N N . ILE A 1 118 ? -2.862 -23.036 5.862 1.00 17.60 185 ILE A N 1
ATOM 776 C CA . ILE A 1 118 ? -3.980 -22.731 4.916 1.00 18.37 185 ILE A CA 1
ATOM 777 C C . ILE A 1 118 ? -3.409 -22.417 3.537 1.00 18.44 185 ILE A C 1
ATOM 778 O O . ILE A 1 118 ? -3.979 -22.890 2.538 1.00 19.95 185 ILE A O 1
ATOM 783 N N A ARG A 1 119 ? -2.362 -21.597 3.450 0.50 17.93 186 ARG A N 1
ATOM 784 N N B ARG A 1 119 ? -2.365 -21.582 3.463 0.50 17.98 186 ARG A N 1
ATOM 785 C CA A ARG A 1 119 ? -1.780 -21.271 2.126 0.50 18.69 186 ARG A CA 1
ATOM 786 C CA B ARG A 1 119 ? -1.827 -21.079 2.169 0.50 18.72 186 ARG A CA 1
ATOM 787 C C A ARG A 1 119 ? -0.387 -20.663 2.270 0.50 17.91 186 ARG A C 1
ATOM 788 C C B ARG A 1 119 ? -0.350 -20.700 2.314 0.50 17.98 186 ARG A C 1
ATOM 789 O O A ARG A 1 119 ? -0.093 -20.013 3.305 0.50 18.49 186 ARG A O 1
ATOM 790 O O B ARG A 1 119 ? 0.057 -20.245 3.414 0.50 18.03 186 ARG A O 1
ATOM 805 N N . THR A 1 120 ? 0.427 -20.902 1.247 1.00 17.63 187 THR A N 1
ATOM 806 C CA . THR A 1 120 ? 1.830 -20.458 1.121 1.00 18.00 187 THR A CA 1
ATOM 807 C C . THR A 1 120 ? 1.852 -19.425 0.002 1.00 18.48 187 THR A C 1
ATOM 808 O O . THR A 1 120 ? 1.328 -19.728 -1.101 1.00 19.35 187 THR A O 1
ATOM 812 N N . MET A 1 121 ? 2.393 -18.248 0.275 1.00 18.15 188 MET A N 1
ATOM 813 C CA . MET A 1 121 ? 2.353 -17.092 -0.644 1.00 18.05 188 MET A CA 1
ATOM 814 C C . MET A 1 121 ? 3.760 -16.840 -1.169 1.00 18.69 188 MET A C 1
ATOM 815 O O . MET A 1 121 ? 4.712 -16.710 -0.371 1.00 18.05 188 MET A O 1
ATOM 820 N N . HIS A 1 122 ? 3.872 -16.851 -2.494 1.00 18.99 189 HIS A N 1
ATOM 821 C CA . HIS A 1 122 ? 5.131 -16.704 -3.253 1.00 19.93 189 HIS A CA 1
ATOM 822 C C . HIS A 1 122 ? 5.105 -15.361 -3.973 1.00 18.21 189 HIS A C 1
ATOM 823 O O . HIS A 1 122 ? 4.021 -14.953 -4.421 1.00 20.04 189 HIS A O 1
ATOM 830 N N . GLY A 1 123 ? 6.255 -14.709 -4.052 1.00 18.88 190 GLY A N 1
ATOM 831 C CA . GLY A 1 123 ? 6.397 -13.462 -4.817 1.00 19.72 190 GLY A CA 1
ATOM 832 C C . GLY A 1 123 ? 7.679 -12.736 -4.478 1.00 19.81 190 GLY A C 1
ATOM 833 O O . GLY A 1 123 ? 8.261 -12.129 -5.372 1.00 22.25 190 GLY A O 1
ATOM 834 N N . HIS A 1 124 ? 8.115 -12.762 -3.216 1.00 18.30 191 HIS A N 1
ATOM 835 C CA . HIS A 1 124 ? 9.396 -12.129 -2.819 1.00 17.89 191 HIS A CA 1
ATOM 836 C C . HIS A 1 124 ? 10.547 -12.899 -3.475 1.00 19.37 191 HIS A C 1
ATOM 837 O O . HIS A 1 124 ? 10.393 -14.115 -3.698 1.00 19.19 191 HIS A O 1
ATOM 844 N N . ASP A 1 125 ? 11.655 -12.214 -3.735 1.00 20.23 192 ASP A N 1
ATOM 845 C CA . ASP A 1 125 ? 12.828 -12.768 -4.463 1.00 21.90 192 ASP A CA 1
ATOM 846 C C . ASP A 1 125 ? 13.997 -12.980 -3.500 1.00 21.17 192 ASP A C 1
ATOM 847 O O . ASP A 1 125 ? 15.096 -13.315 -3.957 1.00 22.75 192 ASP A O 1
ATOM 852 N N . HIS A 1 126 ? 13.780 -12.788 -2.196 1.00 19.76 193 HIS A N 1
ATOM 853 C CA . HIS A 1 126 ? 14.812 -13.028 -1.162 1.00 18.79 193 HIS A CA 1
ATOM 854 C C . HIS A 1 126 ? 14.111 -13.223 0.186 1.00 16.91 193 HIS A C 1
ATOM 855 O O . HIS A 1 126 ? 12.877 -13.163 0.219 1.00 17.13 193 HIS A O 1
ATOM 862 N N . ASN A 1 127 ? 14.905 -13.525 1.207 1.00 16.76 194 ASN A N 1
ATOM 863 C CA . ASN A 1 127 ? 14.509 -13.625 2.636 1.00 16.01 194 ASN A CA 1
ATOM 864 C C . ASN A 1 127 ? 13.342 -12.673 2.937 1.00 15.81 194 ASN A C 1
ATOM 865 O O . ASN A 1 127 ? 13.450 -11.476 2.660 1.00 14.59 194 ASN A O 1
ATOM 870 N N . VAL A 1 128 ? 12.241 -13.200 3.467 1.00 13.90 195 VAL A N 1
ATOM 871 C CA . VAL A 1 128 ? 11.129 -12.361 4.001 1.00 13.88 195 VAL A CA 1
ATOM 872 C C . VAL A 1 128 ? 11.374 -12.172 5.500 1.00 13.60 195 VAL A C 1
ATOM 873 O O . VAL A 1 128 ? 11.309 -13.147 6.268 1.00 13.74 195 VAL A O 1
ATOM 877 N N . SER A 1 129 ? 11.746 -10.955 5.876 1.00 12.83 196 SER A N 1
ATOM 878 C CA . SER A 1 129 ? 12.218 -10.616 7.240 1.00 12.70 196 SER A CA 1
ATOM 879 C C . SER A 1 129 ? 11.060 -10.236 8.165 1.00 11.62 196 SER A C 1
ATOM 880 O O . SER A 1 129 ? 11.271 -10.283 9.388 1.00 12.32 196 SER A O 1
ATOM 883 N N . SER A 1 130 ? 9.916 -9.826 7.639 1.00 10.72 197 SER A N 1
ATOM 884 C CA . SER A 1 130 ? 8.850 -9.216 8.475 1.00 10.71 197 SER A CA 1
ATOM 885 C C . SER A 1 130 ? 7.493 -9.496 7.865 1.00 10.35 197 SER A C 1
ATOM 886 O O . SER A 1 130 ? 7.363 -9.504 6.625 1.00 10.96 197 SER A O 1
ATOM 889 N N . VAL A 1 131 ? 6.502 -9.685 8.712 1.00 10.67 198 VAL A N 1
ATOM 890 C CA . VAL A 1 131 ? 5.104 -9.902 8.279 1.00 11.29 198 VAL A CA 1
ATOM 891 C C . VAL A 1 131 ? 4.189 -9.305 9.335 1.00 10.80 198 VAL A C 1
ATOM 892 O O . VAL A 1 131 ? 4.534 -9.343 10.536 1.00 10.62 198 VAL A O 1
ATOM 896 N N . ALA A 1 132 ? 3.043 -8.794 8.911 1.00 10.79 199 ALA A N 1
ATOM 897 C CA . ALA A 1 132 ? 1.999 -8.328 9.845 1.00 11.16 199 ALA A CA 1
ATOM 898 C C . ALA A 1 132 ? 0.647 -8.507 9.172 1.00 11.29 199 ALA A C 1
ATOM 899 O O . ALA A 1 132 ? 0.498 -8.105 7.999 1.00 12.90 199 ALA A O 1
ATOM 901 N N . ILE A 1 133 ? -0.303 -9.100 9.867 1.00 11.36 200 ILE A N 1
ATOM 902 C CA . ILE A 1 133 ? -1.700 -9.095 9.373 1.00 11.81 200 ILE A CA 1
ATOM 903 C C . ILE A 1 133 ? -2.262 -7.701 9.661 1.00 12.04 200 ILE A C 1
ATOM 904 O O . ILE A 1 133 ? -2.126 -7.186 10.781 1.00 12.57 200 ILE A O 1
ATOM 909 N N . MET A 1 134 ? -2.831 -7.067 8.645 1.00 12.08 201 MET A N 1
ATOM 910 C CA . MET A 1 134 ? -3.364 -5.691 8.775 1.00 12.32 201 MET A CA 1
ATOM 911 C C . MET A 1 134 ? -4.555 -5.715 9.737 1.00 12.77 201 MET A C 1
ATOM 912 O O . MET A 1 134 ? -5.216 -6.742 9.891 1.00 12.61 201 MET A O 1
ATOM 917 N N . PRO A 1 135 ? -4.831 -4.611 10.466 1.00 13.21 202 PRO A N 1
ATOM 918 C CA . PRO A 1 135 ? -5.808 -4.637 11.561 1.00 13.79 202 PRO A CA 1
ATOM 919 C C . PRO A 1 135 ? -7.204 -5.176 11.202 1.00 13.85 202 PRO A C 1
ATOM 920 O O . PRO A 1 135 ? -7.794 -5.895 12.002 1.00 14.53 202 PRO A O 1
ATOM 924 N N . ASN A 1 136 ? -7.716 -4.853 10.015 1.00 14.23 203 ASN A N 1
ATOM 925 C CA . ASN A 1 136 ? -9.077 -5.318 9.624 1.00 15.14 203 ASN A CA 1
ATOM 926 C C . ASN A 1 136 ? -9.063 -6.818 9.315 1.00 16.17 203 ASN A C 1
ATOM 927 O O . ASN A 1 136 ? -10.147 -7.405 9.323 1.00 17.51 203 ASN A O 1
ATOM 932 N N . GLY A 1 137 ? -7.893 -7.414 9.065 1.00 15.07 204 GLY A N 1
ATOM 933 C CA . GLY A 1 137 ? -7.740 -8.873 8.916 1.00 16.75 204 GLY A CA 1
ATOM 934 C C . GLY A 1 137 ? -7.933 -9.363 7.494 1.00 17.31 204 GLY A C 1
ATOM 935 O O . GLY A 1 137 ? -7.956 -10.595 7.311 1.00 20.09 204 GLY A O 1
ATOM 936 N N . ASP A 1 138 ? -8.044 -8.473 6.502 1.00 17.60 205 ASP A N 1
ATOM 937 C CA . ASP A 1 138 ? -8.326 -8.863 5.094 1.00 18.47 205 ASP A CA 1
ATOM 938 C C . ASP A 1 138 ? -7.029 -8.909 4.276 1.00 18.29 205 ASP A C 1
ATOM 939 O O . ASP A 1 138 ? -7.032 -9.518 3.196 1.00 18.82 205 ASP A O 1
ATOM 944 N N . HIS A 1 139 ? -5.930 -8.336 4.775 1.00 17.46 206 HIS A N 1
ATOM 945 C CA . HIS A 1 139 ? -4.629 -8.282 4.064 1.00 17.19 206 HIS A CA 1
ATOM 946 C C . HIS A 1 139 ? -3.458 -8.552 5.013 1.00 15.01 206 HIS A C 1
ATOM 947 O O . HIS A 1 139 ? -3.610 -8.352 6.246 1.00 14.74 206 HIS A O 1
ATOM 954 N N . ILE A 1 140 ? -2.335 -8.963 4.428 1.00 14.58 207 ILE A N 1
ATOM 955 C CA . ILE A 1 140 ? -1.026 -9.190 5.103 1.00 14.74 207 ILE A CA 1
ATOM 956 C C . ILE A 1 140 ? -0.007 -8.262 4.458 1.00 14.72 207 ILE A C 1
ATOM 957 O O . ILE A 1 140 ? 0.005 -8.171 3.217 1.00 15.00 207 ILE A O 1
ATOM 962 N N . VAL A 1 141 ? 0.861 -7.631 5.245 1.00 13.82 208 VAL A N 1
ATOM 963 C CA . VAL A 1 141 ? 1.998 -6.843 4.707 1.00 13.73 208 VAL A CA 1
ATOM 964 C C . VAL A 1 141 ? 3.295 -7.569 5.065 1.00 13.61 208 VAL A C 1
ATOM 965 O O . VAL A 1 141 ? 3.408 -8.164 6.158 1.00 13.03 208 VAL A O 1
ATOM 969 N N . SER A 1 142 ? 4.258 -7.570 4.157 1.00 12.95 209 SER A N 1
ATOM 970 C CA . SER A 1 142 ? 5.540 -8.282 4.333 1.00 13.46 209 SER A CA 1
ATOM 971 C C . SER A 1 142 ? 6.685 -7.384 3.885 1.00 12.79 209 SER A C 1
ATOM 972 O O . SER A 1 142 ? 6.457 -6.498 3.030 1.00 13.63 209 SER A O 1
ATOM 975 N N . ALA A 1 143 ? 7.873 -7.620 4.405 1.00 12.43 210 ALA A N 1
ATOM 976 C CA . ALA A 1 143 ? 9.082 -6.870 4.019 1.00 12.72 210 ALA A CA 1
ATOM 977 C C . ALA A 1 143 ? 10.215 -7.853 3.777 1.00 12.78 210 ALA A C 1
ATOM 978 O O . ALA A 1 143 ? 10.322 -8.853 4.500 1.00 13.55 210 ALA A O 1
ATOM 980 N N . SER A 1 144 ? 11.065 -7.567 2.789 1.00 13.99 211 SER A N 1
ATOM 981 C CA . SER A 1 144 ? 12.047 -8.548 2.286 1.00 14.65 211 SER A CA 1
ATOM 982 C C . SER A 1 144 ? 13.424 -7.928 2.049 1.00 14.28 211 SER A C 1
ATOM 983 O O . SER A 1 144 ? 13.552 -6.708 1.800 1.00 14.02 211 SER A O 1
ATOM 986 N N . ARG A 1 145 ? 14.422 -8.797 2.073 1.00 15.26 212 ARG A N 1
ATOM 987 C CA . ARG A 1 145 ? 15.804 -8.489 1.629 1.00 15.75 212 ARG A CA 1
ATOM 988 C C . ARG A 1 145 ? 15.800 -8.134 0.135 1.00 16.88 212 ARG A C 1
ATOM 989 O O . ARG A 1 145 ? 16.788 -7.518 -0.298 1.00 17.60 212 ARG A O 1
ATOM 997 N N . ASP A 1 146 ? 14.729 -8.435 -0.597 1.00 16.72 213 ASP A N 1
ATOM 998 C CA . ASP A 1 146 ? 14.600 -8.049 -2.031 1.00 16.90 213 ASP A CA 1
ATOM 999 C C . ASP A 1 146 ? 14.268 -6.554 -2.164 1.00 17.34 213 ASP A C 1
ATOM 1000 O O . ASP A 1 146 ? 14.048 -6.103 -3.301 1.00 19.46 213 ASP A O 1
ATOM 1005 N N . LYS A 1 147 ? 14.250 -5.810 -1.050 1.00 17.10 214 LYS A N 1
ATOM 1006 C CA . LYS A 1 147 ? 14.127 -4.326 -0.973 1.00 16.75 214 LYS A CA 1
ATOM 1007 C C . LYS A 1 147 ? 12.672 -3.878 -1.112 1.00 15.37 214 LYS A C 1
ATOM 1008 O O . LYS A 1 147 ? 12.447 -2.659 -1.133 1.00 16.75 214 LYS A O 1
ATOM 1014 N N . THR A 1 148 ? 11.716 -4.803 -1.163 1.00 15.24 215 THR A N 1
ATOM 1015 C CA . THR A 1 148 ? 10.285 -4.471 -1.350 1.00 15.78 215 THR A CA 1
ATOM 1016 C C . THR A 1 148 ? 9.457 -4.787 -0.097 1.00 15.19 215 THR A C 1
ATOM 1017 O O . THR A 1 148 ? 9.869 -5.622 0.747 1.00 14.47 215 THR A O 1
ATOM 1021 N N . ILE A 1 149 ? 8.311 -4.126 -0.035 1.00 14.82 216 ILE A N 1
ATOM 1022 C CA . ILE A 1 149 ? 7.179 -4.426 0.881 1.00 14.93 216 ILE A CA 1
ATOM 1023 C C . 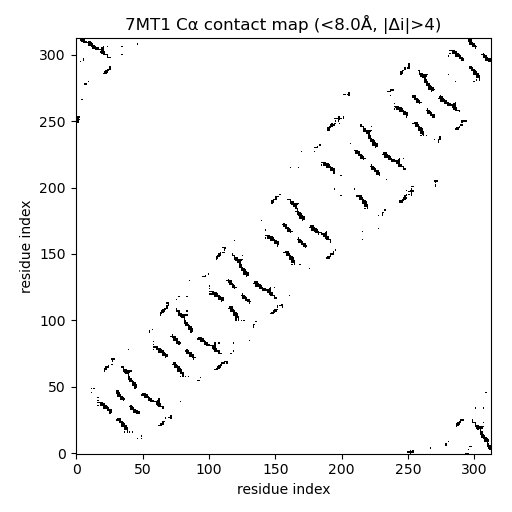ILE A 1 149 ? 6.034 -4.910 0.004 1.00 15.25 216 ILE A C 1
ATOM 1024 O O . ILE A 1 149 ? 5.769 -4.252 -1.031 1.00 16.04 216 ILE A O 1
ATOM 1029 N N . LYS A 1 150 ? 5.395 -6.016 0.358 1.00 15.06 217 LYS A N 1
ATOM 1030 C CA . LYS A 1 150 ? 4.249 -6.523 -0.427 1.00 16.34 217 LYS A CA 1
ATOM 1031 C C . LYS A 1 150 ? 3.002 -6.568 0.449 1.00 16.84 217 LYS A C 1
ATOM 1032 O O . LYS A 1 150 ? 3.102 -6.790 1.665 1.00 15.90 217 LYS A O 1
ATOM 1038 N N A MET A 1 151 ? 1.854 -6.358 -0.181 0.50 17.96 218 MET A N 1
ATOM 1039 N N B MET A 1 151 ? 1.837 -6.339 -0.155 0.50 15.82 218 MET A N 1
ATOM 1040 C CA A MET A 1 151 ? 0.512 -6.503 0.419 0.50 19.53 218 MET A CA 1
ATOM 1041 C CA B MET A 1 151 ? 0.507 -6.493 0.485 0.50 16.07 218 MET A CA 1
ATOM 1042 C C A MET A 1 151 ? -0.139 -7.728 -0.223 0.50 18.42 218 MET A C 1
ATOM 1043 C C B MET A 1 151 ? -0.211 -7.661 -0.202 0.50 16.42 218 MET A C 1
ATOM 1044 O O A MET A 1 151 ? -0.037 -7.860 -1.465 0.50 18.77 218 MET A O 1
ATOM 1045 O O B MET A 1 151 ? -0.254 -7.671 -1.453 0.50 17.17 218 MET A O 1
ATOM 1054 N N . TRP A 1 152 ? -0.729 -8.606 0.587 1.00 17.12 219 TRP A N 1
ATOM 1055 C CA . TRP A 1 152 ? -1.336 -9.878 0.120 1.00 17.15 219 TRP A CA 1
ATOM 1056 C C . TRP A 1 152 ? -2.785 -9.928 0.590 1.00 18.41 219 TRP A C 1
ATOM 1057 O O . TRP A 1 152 ? -3.052 -9.526 1.731 1.00 18.85 219 TRP A O 1
ATOM 1068 N N . GLU A 1 153 ? -3.695 -10.428 -0.243 1.00 19.57 220 GLU A N 1
ATOM 1069 C CA . GLU A 1 153 ? -5.073 -10.749 0.192 1.00 21.11 220 GLU A CA 1
ATOM 1070 C C . GLU A 1 153 ? -5.016 -12.028 1.020 1.00 21.11 220 GLU A C 1
ATOM 1071 O O . GLU A 1 153 ? -4.444 -13.019 0.533 1.00 21.63 220 GLU A O 1
ATOM 1077 N N . VAL A 1 154 ? -5.586 -12.000 2.223 1.00 20.24 221 VAL A N 1
ATOM 1078 C CA . VAL A 1 154 ? -5.633 -13.170 3.145 1.00 20.75 221 VAL A CA 1
ATOM 1079 C C . VAL A 1 154 ? -6.377 -14.319 2.451 1.00 22.98 221 VAL A C 1
ATOM 1080 O O . VAL A 1 154 ? -5.886 -15.461 2.537 1.00 24.01 221 VAL A O 1
ATOM 1084 N N . GLN A 1 155 ? -7.495 -14.016 1.788 1.00 23.90 222 GLN A N 1
ATOM 1085 C CA . GLN A 1 155 ? -8.455 -15.017 1.241 1.00 25.02 222 GLN A CA 1
ATOM 1086 C C . GLN A 1 155 ? -7.846 -15.773 0.051 1.00 25.10 222 GLN A C 1
ATOM 1087 O O . GLN A 1 155 ? -8.150 -16.975 -0.074 1.00 26.23 222 GLN A O 1
ATOM 1090 N N . THR A 1 156 ? -7.043 -15.111 -0.794 1.00 24.67 223 THR A N 1
ATOM 1091 C CA . THR A 1 156 ? -6.540 -15.661 -2.086 1.00 24.88 223 THR A CA 1
ATOM 1092 C C . THR A 1 156 ? -5.028 -15.908 -2.068 1.00 25.45 223 THR A C 1
ATOM 1093 O O . THR A 1 156 ? -4.569 -16.736 -2.873 1.00 26.34 223 THR A O 1
ATOM 1097 N N . GLY A 1 157 ? -4.265 -15.185 -1.241 1.00 24.89 224 GLY A N 1
ATOM 1098 C CA . GLY A 1 157 ? -2.792 -15.232 -1.264 1.00 23.87 224 GLY A CA 1
ATOM 1099 C C . GLY A 1 157 ? -2.205 -14.433 -2.412 1.00 22.77 224 GLY A C 1
ATOM 1100 O O . GLY A 1 157 ? -0.986 -14.532 -2.637 1.00 23.44 224 GLY A O 1
ATOM 1101 N N . TYR A 1 158 ? -3.026 -13.650 -3.118 1.00 23.44 225 TYR A N 1
ATOM 1102 C CA . TYR A 1 158 ? -2.571 -12.837 -4.274 1.00 24.58 225 TYR A CA 1
ATOM 1103 C C . TYR A 1 158 ? -1.900 -11.564 -3.752 1.00 23.27 225 TYR A C 1
ATOM 1104 O O . TYR A 1 158 ? -2.437 -10.900 -2.833 1.00 21.76 225 TYR A O 1
ATOM 1113 N N . CYS A 1 159 ? -0.739 -11.248 -4.316 1.00 22.43 226 CYS A N 1
ATOM 1114 C CA . CYS A 1 159 ? -0.023 -9.971 -4.089 1.00 23.39 226 CYS A CA 1
ATOM 1115 C C . CYS A 1 159 ? -0.760 -8.859 -4.838 1.00 24.37 226 CYS A C 1
ATOM 1116 O O . CYS A 1 159 ? -0.781 -8.911 -6.086 1.00 25.85 226 CYS A O 1
ATOM 1119 N N . VAL A 1 160 ? -1.377 -7.924 -4.115 1.00 23.13 227 VAL A N 1
ATOM 1120 C CA . VAL A 1 160 ? -2.225 -6.841 -4.699 1.00 23.94 227 VAL A CA 1
ATOM 1121 C C . VAL A 1 160 ? -1.445 -5.522 -4.743 1.00 24.42 227 VAL A C 1
ATOM 1122 O O . VAL A 1 160 ? -1.914 -4.590 -5.425 1.00 25.95 227 VAL A O 1
ATOM 1126 N N . LYS A 1 161 ? -0.298 -5.435 -4.065 1.00 23.42 228 LYS A N 1
ATOM 1127 C CA . LYS A 1 161 ? 0.478 -4.173 -3.940 1.00 24.04 228 LYS A CA 1
ATOM 1128 C C . LYS A 1 161 ? 1.952 -4.489 -3.671 1.00 22.56 228 LYS A C 1
ATOM 1129 O O . LYS A 1 161 ? 2.222 -5.398 -2.860 1.00 20.68 228 LYS A O 1
ATOM 1135 N N . THR A 1 162 ? 2.868 -3.765 -4.312 1.00 20.55 229 THR A N 1
ATOM 1136 C CA . THR A 1 162 ? 4.322 -3.784 -4.010 1.00 20.08 229 THR A CA 1
ATOM 1137 C C . THR A 1 162 ? 4.784 -2.343 -3.793 1.00 20.43 229 THR A C 1
ATOM 1138 O O . THR A 1 162 ? 4.617 -1.526 -4.721 1.00 21.91 229 THR A O 1
ATOM 1142 N N . PHE A 1 163 ? 5.332 -2.037 -2.615 1.00 18.74 230 PHE A N 1
ATOM 1143 C CA . PHE A 1 163 ? 5.854 -0.699 -2.244 1.00 17.81 230 PHE A CA 1
ATOM 1144 C C . PHE A 1 163 ? 7.363 -0.709 -2.475 1.00 18.20 230 PHE A C 1
ATOM 1145 O O . PHE A 1 163 ? 8.113 -1.465 -1.806 1.00 18.24 230 PHE A O 1
ATOM 1153 N N . THR A 1 164 ? 7.814 0.074 -3.453 1.00 19.38 231 THR A N 1
ATOM 1154 C CA . THR A 1 164 ? 9.240 0.178 -3.826 1.00 20.05 231 THR A CA 1
ATOM 1155 C C . THR A 1 164 ? 9.733 1.563 -3.407 1.00 18.83 231 THR A C 1
ATOM 1156 O O . THR A 1 164 ? 8.952 2.529 -3.456 1.00 19.64 231 THR A O 1
ATOM 1160 N N . GLY A 1 165 ? 10.988 1.645 -2.989 1.00 17.99 232 GLY A N 1
ATOM 1161 C CA . GLY A 1 165 ? 11.634 2.932 -2.682 1.00 17.98 232 GLY A CA 1
ATOM 1162 C C . GLY A 1 165 ? 12.761 2.778 -1.691 1.00 17.52 232 GLY A C 1
ATOM 1163 O O . GLY A 1 165 ? 13.712 3.569 -1.746 1.00 18.77 232 GLY A O 1
ATOM 1164 N N . HIS A 1 166 ? 12.689 1.792 -0.792 1.00 16.98 233 HIS A N 1
ATOM 1165 C CA . HIS A 1 166 ? 13.873 1.486 0.046 1.00 15.91 233 HIS A CA 1
ATOM 1166 C C . HIS A 1 166 ? 15.030 1.115 -0.884 1.00 16.72 233 HIS A C 1
ATOM 1167 O O . HIS A 1 166 ? 14.779 0.446 -1.917 1.00 16.78 233 HIS A O 1
ATOM 1174 N N . ARG A 1 167 ? 16.242 1.502 -0.506 1.00 17.13 234 ARG A N 1
ATOM 1175 C CA . ARG A 1 167 ? 17.458 1.294 -1.333 1.00 18.66 234 ARG A CA 1
ATOM 1176 C C . ARG A 1 167 ? 18.164 -0.007 -0.932 1.00 19.12 234 ARG A C 1
ATOM 1177 O O . ARG A 1 167 ? 19.051 -0.440 -1.676 1.00 18.77 234 ARG A O 1
ATOM 1185 N N . GLU A 1 168 ? 17.809 -0.607 0.211 1.00 17.49 235 GLU A N 1
ATOM 1186 C CA . GLU A 1 168 ? 18.382 -1.892 0.679 1.00 17.23 235 GLU A CA 1
ATOM 1187 C C . GLU A 1 168 ? 17.281 -2.705 1.368 1.00 15.71 235 GLU A C 1
ATOM 1188 O O . GLU A 1 168 ? 16.148 -2.201 1.507 1.00 15.58 235 GLU A O 1
ATOM 1194 N N . TRP A 1 169 ? 17.623 -3.941 1.706 1.00 15.13 236 TRP A N 1
ATOM 1195 C CA . TRP A 1 169 ? 16.908 -4.866 2.625 1.00 14.45 236 TRP A CA 1
ATOM 1196 C C . TRP A 1 169 ? 15.945 -4.112 3.555 1.00 13.49 236 TRP A C 1
ATOM 1197 O O . TRP A 1 169 ? 16.393 -3.245 4.338 1.00 13.16 236 TRP A O 1
ATOM 1208 N N . VAL A 1 170 ? 14.664 -4.458 3.468 1.00 12.95 237 VAL A N 1
ATOM 1209 C CA . VAL A 1 170 ? 13.608 -3.964 4.402 1.00 12.44 237 VAL A CA 1
ATOM 1210 C C . VAL A 1 170 ? 13.468 -4.994 5.529 1.00 12.35 237 VAL A C 1
ATOM 1211 O O . VAL A 1 170 ? 13.118 -6.153 5.239 1.00 13.49 237 VAL A O 1
ATOM 1215 N N . ARG A 1 171 ? 13.780 -4.573 6.753 1.00 12.07 238 ARG A N 1
ATOM 1216 C CA . ARG A 1 171 ? 13.947 -5.482 7.916 1.00 11.98 238 ARG A CA 1
ATOM 1217 C C . ARG A 1 171 ? 12.652 -5.619 8.710 1.00 11.43 238 ARG A C 1
ATOM 1218 O O . ARG A 1 171 ? 12.486 -6.658 9.360 1.00 12.01 238 ARG A O 1
ATOM 1226 N N . MET A 1 172 ? 11.772 -4.627 8.689 1.00 10.74 239 MET A N 1
ATOM 1227 C CA . MET A 1 172 ? 10.541 -4.695 9.513 1.00 9.88 239 MET A CA 1
ATOM 1228 C C . MET A 1 172 ? 9.475 -3.822 8.875 1.00 9.91 239 MET A C 1
ATOM 1229 O O . MET A 1 172 ? 9.816 -2.783 8.287 1.00 10.67 239 MET A O 1
ATOM 1234 N N . VAL A 1 173 ? 8.225 -4.264 8.936 1.00 9.72 240 VAL A N 1
ATOM 1235 C CA . VAL A 1 173 ? 7.077 -3.454 8.471 1.00 10.16 240 VAL A CA 1
ATOM 1236 C C . VAL A 1 173 ? 5.941 -3.610 9.483 1.00 10.10 240 VAL A C 1
ATOM 1237 O O . VAL A 1 173 ? 5.665 -4.724 9.900 1.00 10.39 240 VAL A O 1
ATOM 1241 N N . ARG A 1 174 ? 5.282 -2.511 9.822 1.00 10.44 241 ARG A N 1
ATOM 1242 C CA . ARG A 1 174 ? 4.221 -2.532 10.852 1.00 10.59 241 ARG A CA 1
ATOM 1243 C C . ARG A 1 174 ? 3.134 -1.539 10.480 1.00 10.36 241 ARG A C 1
ATOM 1244 O O . ARG A 1 174 ? 3.413 -0.378 10.182 1.00 10.90 241 ARG A O 1
ATOM 1252 N N . PRO A 1 175 ? 1.857 -1.970 10.490 1.00 10.66 242 PRO A N 1
ATOM 1253 C CA . PRO A 1 175 ? 0.747 -1.045 10.273 1.00 11.27 242 PRO A CA 1
ATOM 1254 C C . PRO A 1 175 ? 0.439 -0.220 11.518 1.00 11.33 242 PRO A C 1
ATOM 1255 O O . PRO A 1 175 ? 0.687 -0.676 12.629 1.00 12.17 242 PRO A O 1
ATOM 1259 N N . ASN A 1 176 ? -0.109 0.970 11.316 1.00 12.47 243 ASN A N 1
ATOM 1260 C CA . ASN A 1 176 ? -0.651 1.787 12.426 1.00 12.77 243 ASN A CA 1
ATOM 1261 C C . ASN A 1 176 ? -1.999 1.188 12.843 1.00 13.22 243 ASN A C 1
ATOM 1262 O O . ASN A 1 176 ? -2.420 0.184 12.276 1.00 13.70 243 ASN A O 1
ATOM 1267 N N . GLN A 1 177 ? -2.635 1.780 13.844 1.00 14.82 244 GLN A N 1
ATOM 1268 C CA . GLN A 1 177 ? -3.772 1.129 14.544 1.00 16.38 244 GLN A CA 1
ATOM 1269 C C . GLN A 1 177 ? -4.958 0.901 13.596 1.00 15.90 244 GLN A C 1
ATOM 1270 O O . GLN A 1 177 ? -5.613 -0.128 13.751 1.00 17.23 244 GLN A O 1
ATOM 1273 N N . ASP A 1 178 ? -5.229 1.803 12.653 1.00 16.49 245 ASP A N 1
ATOM 1274 C CA . ASP A 1 178 ? -6.402 1.639 11.748 1.00 17.75 245 ASP A CA 1
ATOM 1275 C C . ASP A 1 178 ? -5.951 1.109 10.381 1.00 17.35 245 ASP A C 1
ATOM 1276 O O . ASP A 1 178 ? -6.821 0.935 9.500 1.00 18.28 245 ASP A O 1
ATOM 1281 N N . GLY A 1 179 ? -4.658 0.822 10.200 1.00 16.00 246 GLY A N 1
ATOM 1282 C CA . GLY A 1 179 ? -4.123 0.213 8.967 1.00 15.47 246 GLY A CA 1
ATOM 1283 C C . GLY A 1 179 ? -4.043 1.176 7.791 1.00 15.16 246 GLY A C 1
ATOM 1284 O O . GLY A 1 179 ? -3.787 0.706 6.666 1.00 16.44 246 GLY A O 1
ATOM 1285 N N . THR A 1 180 ? -4.190 2.480 8.011 1.00 15.00 247 THR A N 1
ATOM 1286 C CA . THR A 1 180 ? -4.094 3.478 6.913 1.00 15.43 247 THR A CA 1
ATOM 1287 C C . THR A 1 180 ? -2.628 3.729 6.540 1.00 14.93 247 THR A C 1
ATOM 1288 O O . THR A 1 180 ? -2.361 4.127 5.396 1.00 14.88 247 THR A O 1
ATOM 1292 N N . LEU A 1 181 ? -1.703 3.538 7.485 1.00 14.13 248 LEU A N 1
ATOM 1293 C CA . LEU A 1 181 ? -0.249 3.747 7.274 1.00 13.02 248 LEU A CA 1
ATOM 1294 C C . LEU A 1 181 ? 0.503 2.453 7.577 1.00 12.14 248 LEU A C 1
ATOM 1295 O O . LEU A 1 181 ? 0.059 1.680 8.457 1.00 12.61 248 LEU A O 1
ATOM 1300 N N . ILE A 1 182 ? 1.614 2.254 6.885 1.00 11.70 249 ILE A N 1
ATOM 1301 C CA . ILE A 1 182 ? 2.637 1.269 7.320 1.00 11.72 249 ILE A CA 1
ATOM 1302 C C . ILE A 1 182 ? 3.951 2.012 7.534 1.00 12.06 249 ILE A C 1
ATOM 1303 O O . ILE A 1 182 ? 4.270 2.974 6.792 1.00 12.93 249 ILE A O 1
ATOM 1308 N N . ALA A 1 183 ? 4.720 1.556 8.512 1.00 11.55 250 ALA A N 1
ATOM 1309 C CA . ALA A 1 183 ? 6.094 2.033 8.754 1.00 11.36 250 ALA A CA 1
ATOM 1310 C C . ALA A 1 183 ? 7.039 0.887 8.447 1.00 11.54 250 ALA A C 1
ATOM 1311 O O . ALA A 1 183 ? 6.712 -0.263 8.757 1.00 12.26 250 ALA A O 1
ATOM 1313 N N . SER A 1 184 ? 8.183 1.192 7.867 1.00 11.29 251 SER A N 1
ATOM 1314 C CA . SER A 1 184 ? 9.192 0.168 7.526 1.00 11.31 251 SER A CA 1
ATOM 1315 C C . SER A 1 184 ? 10.562 0.704 7.883 1.00 11.01 251 SER A C 1
ATOM 1316 O O . SER A 1 184 ? 10.731 1.934 7.982 1.00 12.15 251 SER A O 1
ATOM 1319 N N . CYS A 1 185 ? 11.521 -0.183 8.061 1.00 10.54 252 CYS A N 1
ATOM 1320 C CA . CYS A 1 185 ? 12.912 0.241 8.304 1.00 10.95 252 CYS A CA 1
ATOM 1321 C C . CYS A 1 185 ? 13.856 -0.680 7.547 1.00 11.13 252 CYS A C 1
ATOM 1322 O O . CYS A 1 185 ? 13.468 -1.789 7.187 1.00 11.62 252 CYS A O 1
ATOM 1325 N N . SER A 1 186 ? 15.063 -0.194 7.303 1.00 11.42 253 SER A N 1
ATOM 1326 C CA . SER A 1 186 ? 15.934 -0.801 6.277 1.00 12.19 253 SER A CA 1
ATOM 1327 C C . SER A 1 186 ? 17.421 -0.683 6.609 1.00 12.26 253 SER A C 1
ATOM 1328 O O . SER A 1 186 ? 17.833 0.211 7.362 1.00 12.40 253 SER A O 1
ATOM 1331 N N . ASN A 1 187 ? 18.199 -1.565 5.984 1.00 13.14 254 ASN A N 1
ATOM 1332 C CA . ASN A 1 187 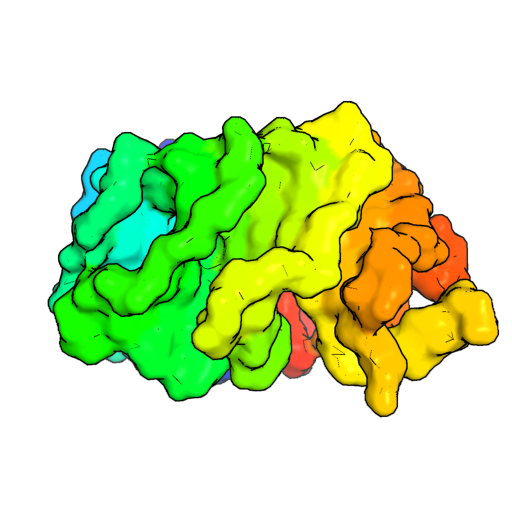? 19.675 -1.434 5.887 1.00 14.13 254 ASN A CA 1
ATOM 1333 C C . ASN A 1 187 ? 20.062 -0.107 5.216 1.00 14.58 254 ASN A C 1
ATOM 1334 O O . ASN A 1 187 ? 21.211 0.297 5.411 1.00 15.88 254 ASN A O 1
ATOM 1339 N N . ASP A 1 188 ? 19.157 0.558 4.482 1.00 14.87 255 ASP A N 1
ATOM 1340 C CA . ASP A 1 188 ? 19.450 1.877 3.849 1.00 14.96 255 ASP A CA 1
ATOM 1341 C C . ASP A 1 188 ? 19.465 2.991 4.904 1.00 15.53 255 ASP A C 1
ATOM 1342 O O . ASP A 1 188 ? 19.598 4.160 4.513 1.00 16.22 255 ASP A O 1
ATOM 1347 N N . GLN A 1 189 ? 19.328 2.658 6.194 1.00 14.37 256 GLN A N 1
ATOM 1348 C CA . GLN A 1 189 ? 19.513 3.563 7.364 1.00 15.29 256 GLN A CA 1
ATOM 1349 C C . GLN A 1 189 ? 18.305 4.495 7.532 1.00 14.62 256 GLN A C 1
ATOM 1350 O O . GLN A 1 189 ? 18.426 5.501 8.251 1.00 16.83 256 GLN A O 1
ATOM 1356 N N . THR A 1 190 ? 17.171 4.171 6.928 1.00 14.34 257 THR A N 1
ATOM 1357 C CA . THR A 1 190 ? 15.960 5.016 7.012 1.00 13.94 257 THR A CA 1
ATOM 1358 C C . THR A 1 190 ? 14.787 4.233 7.597 1.00 13.50 257 THR A C 1
ATOM 1359 O O . THR A 1 190 ? 14.756 2.981 7.517 1.00 13.47 257 THR A O 1
ATOM 1363 N N . VAL A 1 191 ? 13.853 5.005 8.131 1.00 13.54 258 VAL A N 1
ATOM 1364 C CA . VAL A 1 191 ? 12.457 4.589 8.405 1.00 13.57 258 VAL A CA 1
ATOM 1365 C C . VAL A 1 191 ? 11.585 5.267 7.356 1.00 13.59 258 VAL A C 1
ATOM 1366 O O . VAL A 1 191 ? 11.745 6.498 7.147 1.00 14.53 258 VAL A O 1
ATOM 1370 N N . ARG A 1 192 ? 10.717 4.510 6.708 1.00 13.33 259 ARG A N 1
ATOM 1371 C CA . ARG A 1 192 ? 9.721 5.107 5.792 1.00 13.90 259 ARG A CA 1
ATOM 1372 C C . ARG A 1 192 ? 8.334 4.922 6.376 1.00 14.01 259 ARG A C 1
ATOM 1373 O O . ARG A 1 192 ? 8.068 3.896 7.034 1.00 14.54 259 ARG A O 1
ATOM 1381 N N . VAL A 1 193 ? 7.476 5.910 6.172 1.00 12.94 260 VAL A N 1
ATOM 1382 C CA . VAL A 1 193 ? 6.023 5.776 6.437 1.00 13.38 260 VAL A CA 1
ATOM 1383 C C . VAL A 1 193 ? 5.310 5.899 5.101 1.00 13.56 260 VAL A C 1
ATOM 1384 O O . VAL A 1 193 ? 5.626 6.835 4.336 1.00 14.46 260 VAL A O 1
ATOM 1388 N N . TRP A 1 194 ? 4.443 4.946 4.814 1.00 13.10 261 TRP A N 1
ATOM 1389 C CA . TRP A 1 194 ? 3.717 4.876 3.526 1.00 13.25 261 TRP A CA 1
ATOM 1390 C C . TRP A 1 194 ? 2.221 4.952 3.803 1.00 13.96 261 TRP A C 1
ATOM 1391 O O . TRP A 1 194 ? 1.746 4.345 4.781 1.00 13.98 261 TRP A O 1
ATOM 1402 N N . VAL A 1 195 ? 1.488 5.630 2.920 1.00 14.49 262 VAL A N 1
ATOM 1403 C CA . VAL A 1 195 ? 0.007 5.591 2.909 1.00 15.52 262 VAL A CA 1
ATOM 1404 C C . VAL A 1 195 ? -0.391 4.315 2.170 1.00 15.11 262 VAL A C 1
ATOM 1405 O O . VAL A 1 195 ? -0.015 4.145 1.002 1.00 16.21 262 VAL A O 1
ATOM 1409 N N . VAL A 1 196 ? -1.105 3.418 2.833 1.00 15.73 263 VAL A N 1
ATOM 1410 C CA . VAL A 1 196 ? -1.456 2.091 2.257 1.00 16.13 263 VAL A CA 1
ATOM 1411 C C . VAL A 1 196 ? -2.302 2.288 0.987 1.00 17.38 263 VAL A C 1
ATOM 1412 O O . VAL A 1 196 ? -2.010 1.599 0.000 1.00 18.43 263 VAL A O 1
ATOM 1416 N N . ALA A 1 197 ? -3.278 3.201 1.003 1.00 18.33 264 ALA A N 1
ATOM 1417 C CA . ALA A 1 197 ? -4.258 3.374 -0.100 1.00 19.84 264 ALA A CA 1
ATOM 1418 C C . ALA A 1 197 ? -3.562 3.863 -1.379 1.00 21.03 264 ALA A C 1
ATOM 1419 O O . ALA A 1 197 ? -3.978 3.430 -2.472 1.00 24.18 264 ALA A O 1
ATOM 1421 N N . THR A 1 198 ? -2.560 4.738 -1.275 1.00 19.79 265 THR A N 1
ATOM 1422 C CA . THR A 1 198 ? -1.956 5.458 -2.434 1.00 19.75 265 THR A CA 1
ATOM 1423 C C . THR A 1 198 ? -0.535 4.957 -2.716 1.00 19.99 265 THR A C 1
ATOM 1424 O O . THR A 1 198 ? -0.015 5.249 -3.797 1.00 20.46 265 THR A O 1
ATOM 1428 N N . LYS A 1 199 ? 0.079 4.234 -1.773 1.00 19.00 266 LYS A N 1
ATOM 1429 C CA . LYS A 1 199 ? 1.508 3.811 -1.789 1.00 19.38 266 LYS A CA 1
ATOM 1430 C C . LYS A 1 199 ? 2.454 5.008 -1.659 1.00 17.84 266 LYS A C 1
ATOM 1431 O O . LYS A 1 199 ? 3.676 4.799 -1.760 1.00 18.74 266 LYS A O 1
ATOM 1437 N N . GLU A 1 200 ? 1.951 6.218 -1.432 1.00 17.17 267 GLU A N 1
ATOM 1438 C CA . GLU A 1 200 ? 2.864 7.381 -1.334 1.00 17.62 267 GLU A CA 1
ATOM 1439 C C . GLU A 1 200 ? 3.732 7.220 -0.084 1.00 17.19 267 GLU A C 1
ATOM 1440 O O . GLU A 1 200 ? 3.245 6.719 0.954 1.00 16.57 267 GLU A O 1
ATOM 1446 N N . CYS A 1 201 ? 4.969 7.677 -0.182 1.00 16.79 268 CYS A N 1
ATOM 1447 C CA . CYS A 1 201 ? 5.898 7.780 0.962 1.00 17.95 268 CYS A CA 1
ATOM 1448 C C . CYS A 1 201 ? 5.630 9.096 1.689 1.00 18.39 268 CYS A C 1
ATOM 1449 O O . CYS A 1 201 ? 6.050 10.164 1.184 1.00 19.40 268 CYS A O 1
ATOM 1452 N N . LYS A 1 202 ? 4.925 9.012 2.814 1.00 18.43 269 LYS A N 1
ATOM 1453 C CA . LYS A 1 202 ? 4.548 10.154 3.683 1.00 19.12 269 LYS A CA 1
ATOM 1454 C C . LYS A 1 202 ? 5.794 10.756 4.339 1.00 19.53 269 LYS A C 1
ATOM 1455 O O . LYS A 1 202 ? 5.868 11.985 4.451 1.00 21.38 269 LYS A O 1
ATOM 1461 N N . ALA A 1 203 ? 6.726 9.923 4.805 1.00 18.34 270 ALA A N 1
ATOM 1462 C CA . ALA A 1 203 ? 7.929 10.387 5.522 1.00 18.18 270 ALA A CA 1
ATOM 1463 C C . ALA A 1 203 ? 9.090 9.436 5.249 1.00 17.53 270 ALA A C 1
ATOM 1464 O O . ALA A 1 203 ? 8.862 8.220 5.167 1.00 16.59 270 ALA A O 1
ATOM 1466 N N . GLU A 1 204 ? 10.286 9.996 5.108 1.00 17.75 271 GLU A N 1
ATOM 1467 C CA . GLU A 1 204 ? 11.568 9.256 5.092 1.00 19.15 271 GLU A CA 1
ATOM 1468 C C . GLU A 1 204 ? 12.405 9.848 6.220 1.00 18.87 271 GLU A C 1
ATOM 1469 O O . GLU A 1 204 ? 12.821 11.019 6.101 1.00 20.71 271 GLU A O 1
ATOM 1475 N N . LEU A 1 205 ? 12.600 9.085 7.293 1.00 17.21 272 LEU A N 1
ATOM 1476 C CA . LEU A 1 205 ? 13.233 9.546 8.555 1.00 17.88 272 LEU A CA 1
ATOM 1477 C C . LEU A 1 205 ? 14.686 9.059 8.559 1.00 17.96 272 LEU A C 1
ATOM 1478 O O . LEU A 1 205 ? 14.891 7.839 8.547 1.00 17.11 272 LEU A O 1
ATOM 1483 N N . ARG A 1 206 ? 15.671 9.965 8.545 1.00 20.63 273 ARG A N 1
ATOM 1484 C CA . ARG A 1 206 ? 17.054 9.654 8.081 1.00 21.60 273 ARG A CA 1
ATOM 1485 C C . ARG A 1 206 ? 18.135 9.786 9.168 1.00 21.38 273 ARG A C 1
ATOM 1486 O O . ARG A 1 206 ? 19.309 9.519 8.844 1.00 23.66 273 ARG A O 1
ATOM 1491 N N . GLU A 1 207 ? 17.783 10.117 10.407 1.00 18.82 274 GLU A N 1
ATOM 1492 C CA . GLU A 1 207 ? 18.748 10.589 11.440 1.00 18.49 274 GLU A CA 1
ATOM 1493 C C . GLU A 1 207 ? 19.645 9.454 11.965 1.00 18.08 274 GLU A C 1
ATOM 1494 O O . GLU A 1 207 ? 20.776 9.750 12.410 1.00 19.57 274 GLU A O 1
ATOM 1500 N N . HIS A 1 208 ? 19.194 8.194 11.976 1.00 16.55 275 HIS A N 1
ATOM 1501 C CA . HIS A 1 208 ? 20.096 7.062 12.306 1.00 16.81 275 HIS A CA 1
ATOM 1502 C C . HIS A 1 208 ? 21.154 6.996 11.199 1.00 19.03 275 HIS A C 1
ATOM 1503 O O . HIS A 1 208 ? 20.776 6.941 10.025 1.00 21.98 275 HIS A O 1
ATOM 1510 N N . GLU A 1 209 ? 22.433 6.956 11.547 1.00 20.90 276 GLU A N 1
ATOM 1511 C CA . GLU A 1 209 ? 23.507 6.829 10.526 1.00 21.80 276 GLU A CA 1
ATOM 1512 C C . GLU A 1 209 ? 23.990 5.381 10.557 1.00 20.50 276 GLU A C 1
ATOM 1513 O O . GLU A 1 209 ? 25.200 5.134 10.542 1.00 20.21 276 GLU A O 1
ATOM 1519 N N . HIS A 1 210 ? 23.046 4.446 10.623 1.00 17.54 277 HIS A N 1
ATOM 1520 C CA . HIS A 1 210 ? 23.333 2.997 10.676 1.00 16.25 277 HIS A CA 1
ATOM 1521 C C . HIS A 1 210 ? 22.060 2.257 10.284 1.00 14.16 277 HIS A C 1
ATOM 1522 O O . HIS A 1 210 ? 20.975 2.878 10.210 1.00 15.10 277 HIS A O 1
ATOM 1529 N N . VAL A 1 211 ? 22.185 0.961 10.066 1.00 13.00 278 VAL A N 1
ATOM 1530 C CA . VAL A 1 211 ? 21.022 0.072 9.804 1.00 12.32 278 VAL A CA 1
ATOM 1531 C C . VAL A 1 211 ? 19.958 0.292 10.881 1.00 11.77 278 VAL A C 1
ATOM 1532 O O . VAL A 1 211 ? 20.283 0.379 12.072 1.00 11.41 278 VAL A O 1
ATOM 1536 N N . VAL A 1 212 ? 18.703 0.387 10.461 1.00 10.97 279 VAL A N 1
ATOM 1537 C CA . VAL A 1 212 ? 17.558 0.448 11.411 1.00 10.79 279 VAL A CA 1
ATOM 1538 C C . VAL A 1 212 ? 16.927 -0.942 11.469 1.00 10.64 279 VAL A C 1
ATOM 1539 O O . VAL A 1 212 ? 16.566 -1.488 10.416 1.00 11.48 279 VAL A O 1
ATOM 1543 N N . GLU A 1 213 ? 16.843 -1.499 12.679 1.00 10.63 280 GLU A N 1
ATOM 1544 C CA . GLU A 1 213 ? 16.452 -2.909 12.902 1.00 11.13 280 GLU A CA 1
ATOM 1545 C C . GLU A 1 213 ? 14.946 -3.020 13.146 1.00 10.71 280 GLU A C 1
ATOM 1546 O O . GLU A 1 213 ? 14.351 -4.033 12.782 1.00 11.73 280 GLU A O 1
ATOM 1552 N N . CYS A 1 214 ? 14.364 -2.064 13.856 1.00 10.13 281 CYS A N 1
ATOM 1553 C CA . CYS A 1 214 ? 13.003 -2.236 14.399 1.00 10.05 281 CYS A CA 1
ATOM 1554 C C . CYS A 1 214 ? 12.273 -0.909 14.484 1.00 10.37 281 CYS A C 1
ATOM 1555 O O . CYS A 1 214 ? 12.888 0.148 14.562 1.00 10.19 281 CYS A O 1
ATOM 1558 N N . ILE A 1 215 ? 10.956 -1.028 14.482 1.00 10.90 282 ILE A N 1
ATOM 1559 C CA . ILE A 1 215 ? 10.015 0.117 14.599 1.00 12.11 282 ILE A CA 1
ATOM 1560 C C . ILE A 1 215 ? 8.813 -0.333 15.420 1.00 12.30 282 ILE A C 1
ATOM 1561 O O . ILE A 1 215 ? 8.525 -1.551 15.473 1.00 13.54 282 ILE A O 1
ATOM 1566 N N . SER A 1 216 ? 8.096 0.639 15.969 1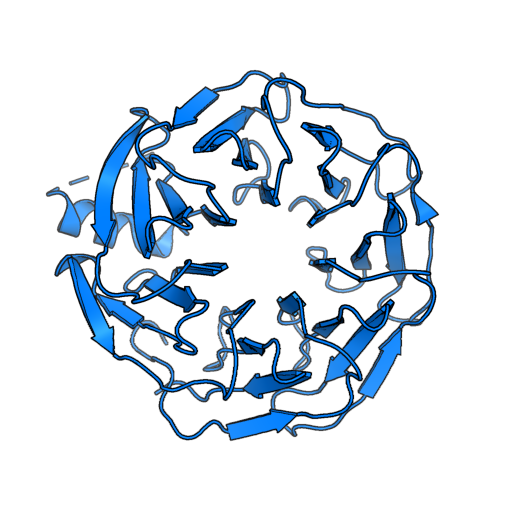.00 11.34 283 SER A N 1
ATOM 1567 C CA . SER A 1 216 ? 6.831 0.405 16.698 1.00 11.65 283 SER A CA 1
ATOM 1568 C C . SER A 1 216 ? 6.033 1.700 16.720 1.00 11.34 283 SER A C 1
ATOM 1569 O O . SER A 1 216 ? 6.609 2.756 16.946 1.00 11.59 283 SER A O 1
ATOM 1572 N N . TRP A 1 217 ? 4.734 1.592 16.491 1.00 10.74 284 TRP A N 1
ATOM 1573 C CA . TRP A 1 217 ? 3.818 2.754 16.563 1.00 11.15 284 TRP A CA 1
ATOM 1574 C C . TRP A 1 217 ? 3.463 3.065 18.014 1.00 11.44 284 TRP A C 1
ATOM 1575 O O . TRP A 1 217 ? 3.245 2.141 18.816 1.00 12.56 284 TRP A O 1
ATOM 1586 N N . ALA A 1 218 ? 3.329 4.345 18.320 1.00 11.95 285 ALA A N 1
ATOM 1587 C CA . ALA A 1 218 ? 2.864 4.783 19.652 1.00 12.86 285 ALA A CA 1
ATOM 1588 C C . ALA A 1 218 ? 1.367 4.528 19.776 1.00 13.79 285 ALA A C 1
ATOM 1589 O O . ALA A 1 218 ? 0.607 4.909 18.885 1.00 14.57 285 ALA A O 1
ATOM 1591 N N . PRO A 1 219 ? 0.893 3.937 20.892 1.00 14.59 286 PRO A N 1
ATOM 1592 C CA . PRO A 1 219 ? -0.542 3.819 21.145 1.00 15.96 286 PRO A CA 1
ATOM 1593 C C . PRO A 1 219 ? -1.128 5.169 21.577 1.00 16.53 286 PRO A C 1
ATOM 1594 O O . PRO A 1 219 ? -0.430 6.021 22.093 1.00 15.93 286 PRO A O 1
ATOM 1598 N N . GLU A 1 220 ? -2.439 5.320 21.427 1.00 17.98 287 GLU A N 1
ATOM 1599 C CA . GLU A 1 220 ? -3.140 6.567 21.833 1.00 20.03 287 GLU A CA 1
ATOM 1600 C C . GLU A 1 220 ? -2.913 6.847 23.327 1.00 19.53 287 GLU A C 1
ATOM 1601 O O . GLU A 1 220 ? -2.815 8.031 23.676 1.00 20.22 287 GLU A O 1
ATOM 1604 N N . SER A 1 221 ? -2.770 5.815 24.163 1.00 19.59 288 SER A N 1
ATOM 1605 C CA . SER A 1 221 ? -2.530 5.939 25.624 1.00 20.08 288 SER A CA 1
ATOM 1606 C C . SER A 1 221 ? -1.218 6.676 25.920 1.00 19.80 288 SER A C 1
ATOM 1607 O O . SER A 1 221 ? -1.056 7.120 27.068 1.00 20.90 288 SER A O 1
ATOM 1610 N N . SER A 1 222 ? -0.304 6.784 24.947 1.00 18.20 289 SER A N 1
ATOM 1611 C CA . SER A 1 222 ? 1.017 7.444 25.120 1.00 17.87 289 SER A CA 1
ATOM 1612 C C . SER A 1 222 ? 0.947 8.936 24.768 1.00 18.26 289 SER A C 1
ATOM 1613 O O . SER A 1 222 ? 1.891 9.659 25.104 1.00 18.38 289 SER A O 1
ATOM 1616 N N . TYR A 1 223 ? -0.103 9.388 24.079 1.00 18.91 290 TYR A N 1
ATOM 1617 C CA . TYR A 1 223 ? -0.120 10.718 23.414 1.00 20.38 290 TYR A CA 1
ATOM 1618 C C . TYR A 1 223 ? 0.063 11.836 24.447 1.00 22.06 290 TYR A C 1
ATOM 1619 O O . TYR A 1 223 ? 0.830 12.772 24.170 1.00 22.60 290 TYR A O 1
ATOM 1628 N N . SER A 1 224 ? -0.617 11.755 25.592 1.00 24.20 291 SER A N 1
ATOM 1629 C CA . SER A 1 224 ? -0.544 12.814 26.633 1.00 25.98 291 SER A CA 1
ATOM 1630 C C . SER A 1 224 ? 0.856 12.811 27.263 1.00 26.20 291 SER A C 1
ATOM 1631 O O . SER A 1 224 ? 1.382 13.916 27.509 1.00 27.60 291 SER A O 1
ATOM 1634 N N . SER A 1 225 ? 1.447 11.630 27.484 1.00 24.95 292 SER A N 1
ATOM 1635 C CA . SER A 1 225 ? 2.822 11.472 28.033 1.00 24.50 292 SER A CA 1
ATOM 1636 C C . SER A 1 225 ? 3.838 12.052 27.042 1.00 22.88 292 SER A C 1
ATOM 1637 O O . SER A 1 225 ? 4.804 12.692 27.492 1.00 23.84 292 SER A O 1
ATOM 1640 N N . ILE A 1 226 ? 3.640 11.833 25.737 1.00 21.23 293 ILE A N 1
ATOM 1641 C CA . ILE A 1 226 ? 4.555 12.360 24.684 1.00 21.24 293 ILE A CA 1
ATOM 1642 C C . ILE A 1 226 ? 4.415 13.890 24.638 1.00 22.84 293 ILE A C 1
ATOM 1643 O O . ILE A 1 226 ? 5.444 14.573 24.506 1.00 22.79 293 ILE A O 1
ATOM 1648 N N . SER A 1 227 ? 3.191 14.408 24.782 1.00 25.19 294 SER A N 1
ATOM 1649 C CA . SER A 1 227 ? 2.914 15.865 24.919 1.00 28.20 294 SER A CA 1
ATOM 1650 C C . SER A 1 227 ? 3.636 16.433 26.150 1.00 29.06 294 SER A C 1
ATOM 1651 O O . SER A 1 227 ? 4.289 17.486 26.004 1.00 32.31 294 SER A O 1
ATOM 1654 N N . GLU A 1 228 ? 3.528 15.768 27.307 1.00 31.26 295 GLU A N 1
ATOM 1655 C CA . GLU A 1 228 ? 4.186 16.172 28.585 1.00 32.69 295 GLU A CA 1
ATOM 1656 C C . GLU A 1 228 ? 5.713 16.188 28.415 1.00 32.78 295 GLU A C 1
ATOM 1657 O O . GLU A 1 228 ? 6.361 17.111 28.957 1.00 34.99 295 GLU A O 1
ATOM 1663 N N . ALA A 1 229 ? 6.266 15.191 27.713 1.00 30.45 296 ALA A N 1
ATOM 1664 C CA . ALA A 1 229 ? 7.723 14.999 27.513 1.00 28.80 296 ALA A CA 1
ATOM 1665 C C . ALA A 1 229 ? 8.290 16.109 26.617 1.00 28.98 296 ALA A C 1
ATOM 1666 O O . ALA A 1 229 ? 9.431 16.538 26.860 1.00 27.72 296 ALA A O 1
ATOM 1668 N N . THR A 1 230 ? 7.531 16.531 25.601 1.00 28.97 297 THR A N 1
ATOM 1669 C CA . THR A 1 230 ? 7.934 17.550 24.594 1.00 31.77 297 THR A CA 1
ATOM 1670 C C . THR A 1 230 ? 7.529 18.955 25.065 1.00 32.76 297 THR A C 1
ATOM 1671 O O . THR A 1 230 ? 8.220 19.920 24.686 1.00 33.98 297 THR A O 1
ATOM 1675 N N . GLY A 1 231 ? 6.450 19.069 25.849 1.00 34.84 298 GLY A N 1
ATOM 1676 C CA . GLY A 1 231 ? 5.901 20.353 26.332 1.00 36.00 298 GLY A CA 1
ATOM 1677 C C . GLY A 1 231 ? 5.197 21.119 25.223 1.00 38.00 298 GLY A C 1
ATOM 1678 O O . GLY A 1 231 ? 4.794 20.459 24.240 1.00 41.70 298 GLY A O 1
ATOM 1679 N N . LYS A 1 239 ? -5.769 15.977 15.949 1.00 41.21 306 LYS A N 1
ATOM 1680 C CA . LYS A 1 239 ? -5.033 14.822 16.531 1.00 39.23 306 LYS A CA 1
ATOM 1681 C C . LYS A 1 239 ? -3.531 15.090 16.463 1.00 36.77 306 LYS A C 1
ATOM 1682 O O . LYS A 1 239 ? -3.026 15.559 15.444 1.00 35.79 306 LYS A O 1
ATOM 1684 N N . PRO A 1 240 ? -2.764 14.817 17.544 1.00 34.47 307 PRO A N 1
ATOM 1685 C CA . PRO A 1 240 ? -1.309 14.924 17.485 1.00 30.57 307 PRO A CA 1
ATOM 1686 C C . PRO A 1 240 ? -0.716 13.710 16.754 1.00 26.62 307 PRO A C 1
ATOM 1687 O O . PRO A 1 240 ? -1.420 12.728 16.562 1.00 27.36 307 PRO A O 1
ATOM 1691 N N . GLY A 1 241 ? 0.552 13.808 16.363 1.00 23.26 308 GLY A N 1
ATOM 1692 C CA . GLY A 1 241 ? 1.309 12.691 15.769 1.00 21.17 308 GLY A CA 1
ATOM 1693 C C . GLY A 1 241 ? 0.739 12.300 14.407 1.00 21.10 308 GLY A C 1
ATOM 1694 O O . GLY A 1 241 ? 0.317 13.162 13.642 1.00 21.76 308 GLY A O 1
ATOM 1695 N N . PRO A 1 242 ? 0.706 11.000 14.038 1.00 17.84 309 PRO A N 1
ATOM 1696 C CA . PRO A 1 242 ? 1.093 9.898 14.922 1.00 16.62 309 PRO A CA 1
ATOM 1697 C C . PRO A 1 242 ? 2.593 9.856 15.259 1.00 15.05 309 PRO A C 1
ATOM 1698 O O . PRO A 1 242 ? 3.362 10.599 14.704 1.00 15.04 309 PRO A O 1
ATOM 1702 N N . PHE A 1 243 ? 2.958 8.975 16.185 1.00 14.32 310 PHE A N 1
ATOM 1703 C CA . PHE A 1 243 ? 4.340 8.865 16.708 1.00 13.66 310 PHE A CA 1
ATOM 1704 C C . PHE A 1 243 ? 4.839 7.444 16.475 1.00 13.03 310 PHE A C 1
ATOM 1705 O O . PHE A 1 243 ? 4.070 6.475 16.534 1.00 12.99 310 PHE A O 1
ATOM 1713 N N . LEU A 1 244 ? 6.143 7.349 16.266 1.00 12.45 311 LEU A N 1
ATO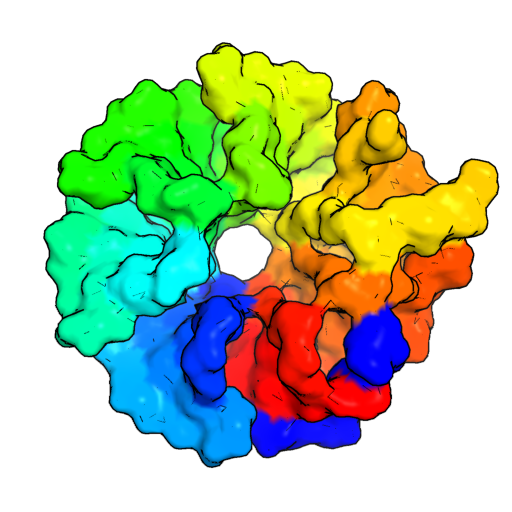M 1714 C CA . LEU A 1 244 ? 6.807 6.094 15.877 1.00 13.14 311 LEU A CA 1
ATOM 1715 C C . LEU A 1 244 ? 8.131 5.987 16.621 1.00 12.22 311 LEU A C 1
ATOM 1716 O O . LEU A 1 244 ? 8.822 7.002 16.768 1.00 13.32 311 LEU A O 1
ATOM 1721 N N . LEU A 1 245 ? 8.477 4.780 17.038 1.00 10.90 312 LEU A N 1
ATOM 1722 C CA . LEU A 1 245 ? 9.816 4.461 17.576 1.00 10.80 312 LEU A CA 1
ATOM 1723 C C . LEU A 1 245 ? 10.624 3.741 16.509 1.00 10.39 312 LEU A C 1
ATOM 1724 O O . LEU A 1 245 ? 10.044 2.926 15.769 1.00 10.47 312 LEU A O 1
ATOM 1729 N N . SER A 1 246 ? 11.934 3.944 16.535 1.00 10.67 313 SER A N 1
ATOM 1730 C CA . SER A 1 246 ? 12.893 3.145 15.736 1.00 10.79 313 SER A CA 1
ATOM 1731 C C . SER A 1 246 ? 14.064 2.740 16.622 1.00 10.79 313 SER A C 1
ATOM 1732 O O . SER A 1 246 ? 14.448 3.503 17.520 1.00 11.81 313 SER A O 1
ATOM 1735 N N . GLY A 1 247 ? 14.593 1.552 16.392 1.00 10.26 314 GLY A N 1
ATOM 1736 C CA . GLY A 1 247 ? 15.806 1.062 17.063 1.00 10.44 314 GLY A CA 1
ATOM 1737 C C . GLY A 1 247 ? 16.846 0.689 16.034 1.00 10.14 314 GLY A C 1
ATOM 1738 O O . GLY A 1 247 ? 16.498 0.090 15.021 1.00 10.49 314 GLY A O 1
ATOM 1739 N N . SER A 1 248 ? 18.116 0.988 16.302 1.00 10.45 315 SER A N 1
ATOM 1740 C CA . SER A 1 248 ? 19.176 0.920 15.269 1.00 10.87 315 SER A CA 1
ATOM 1741 C C . SER A 1 248 ? 20.430 0.197 15.774 1.00 11.30 315 SER A C 1
ATOM 1742 O O . SER A 1 248 ? 20.650 0.068 16.984 1.00 11.15 315 SER A O 1
ATOM 1745 N N . ARG A 1 249 ? 21.252 -0.224 14.815 1.00 11.25 316 ARG A N 1
ATOM 1746 C CA . ARG A 1 249 ? 22.623 -0.720 15.090 1.00 11.69 316 ARG A CA 1
ATOM 1747 C C . ARG A 1 249 ? 23.486 0.408 15.655 1.00 12.36 316 ARG A C 1
ATOM 1748 O O . ARG A 1 249 ? 24.545 0.085 16.204 1.00 12.85 316 ARG A O 1
ATOM 1756 N N . ASP A 1 250 ? 23.029 1.661 15.616 1.00 12.46 317 ASP A N 1
ATOM 1757 C CA . ASP A 1 250 ? 23.739 2.777 16.305 1.00 13.38 317 ASP A CA 1
ATOM 1758 C C . ASP A 1 250 ? 23.512 2.717 17.820 1.00 13.65 317 ASP A C 1
ATOM 1759 O O . ASP A 1 250 ? 24.054 3.579 18.523 1.00 14.33 317 ASP A O 1
ATOM 1764 N N . LYS A 1 251 ? 22.775 1.721 18.316 1.00 12.77 318 LYS A N 1
ATOM 1765 C CA . LYS A 1 251 ? 22.552 1.419 19.752 1.00 13.58 318 LYS A CA 1
ATOM 1766 C C . LYS A 1 251 ? 21.515 2.361 20.368 1.00 13.17 318 LYS A C 1
ATOM 1767 O O . LYS A 1 251 ? 21.346 2.294 21.585 1.00 12.70 318 LYS A O 1
ATOM 1773 N N . THR A 1 252 ? 20.825 3.167 19.561 1.00 12.37 319 THR A N 1
ATOM 1774 C CA . THR A 1 252 ? 19.847 4.149 20.079 1.00 12.94 319 THR A CA 1
ATOM 1775 C C . THR A 1 252 ? 18.421 3.807 19.646 1.00 11.94 319 THR A C 1
ATOM 1776 O O . THR A 1 252 ? 18.214 3.068 18.664 1.00 11.45 319 THR A O 1
ATOM 1780 N N . ILE A 1 253 ? 17.484 4.375 20.394 1.00 11.60 320 ILE A N 1
ATOM 1781 C CA . ILE A 1 253 ? 16.038 4.388 20.075 1.00 11.36 320 ILE A CA 1
ATOM 1782 C C . ILE A 1 253 ? 15.684 5.837 19.777 1.00 11.48 320 ILE A C 1
ATOM 1783 O O . ILE A 1 253 ? 16.040 6.718 20.603 1.00 12.23 320 ILE A O 1
ATOM 1788 N N . LYS A 1 254 ? 14.990 6.075 18.670 1.00 11.30 321 LYS A N 1
ATOM 1789 C CA . LYS A 1 254 ? 14.486 7.418 18.326 1.00 11.75 321 LYS A CA 1
ATOM 1790 C C . LYS A 1 254 ? 12.966 7.412 18.347 1.00 11.80 321 LYS A C 1
ATOM 1791 O O . LYS A 1 254 ? 12.338 6.429 17.930 1.00 11.96 321 LYS A O 1
ATOM 1797 N N . MET A 1 255 ? 12.393 8.495 18.849 1.00 11.79 322 MET A N 1
ATOM 1798 C CA . MET A 1 255 ? 10.945 8.747 18.782 1.00 12.11 322 MET A CA 1
ATOM 1799 C C . MET A 1 255 ? 10.723 9.831 17.739 1.00 12.07 322 MET A C 1
ATOM 1800 O O . MET A 1 255 ? 11.435 10.847 17.792 1.00 12.95 322 MET A O 1
ATOM 1805 N N . TRP A 1 256 ? 9.751 9.621 16.862 1.00 12.29 323 TRP A N 1
ATOM 1806 C CA . TRP A 1 256 ? 9.475 10.499 15.702 1.00 12.81 323 TRP A CA 1
ATOM 1807 C C . TRP A 1 256 ? 8.039 11.001 15.744 1.00 13.10 323 TRP A C 1
ATOM 1808 O O . TRP A 1 256 ? 7.144 10.227 16.092 1.00 13.12 323 TRP A O 1
ATOM 1819 N N . ASP A 1 257 ? 7.846 12.247 15.324 1.00 14.92 324 ASP A N 1
ATOM 1820 C CA . ASP A 1 257 ? 6.516 12.788 14.972 1.00 15.96 324 ASP A CA 1
ATOM 1821 C C . ASP A 1 257 ? 6.361 12.633 13.459 1.00 16.02 324 ASP A C 1
ATOM 1822 O O . ASP A 1 257 ? 7.065 13.330 12.703 1.00 17.34 324 ASP A O 1
ATOM 1827 N N . VAL A 1 258 ? 5.493 11.723 13.035 1.00 16.88 325 VAL A N 1
ATOM 1828 C CA . VAL A 1 258 ? 5.295 11.416 11.591 1.00 18.02 325 VAL A CA 1
ATOM 1829 C C . VAL A 1 258 ? 4.723 12.645 10.868 1.00 19.31 325 VAL A C 1
ATOM 1830 O O . VAL A 1 258 ? 5.011 12.796 9.668 1.00 21.89 325 VAL A O 1
ATOM 1834 N N . SER A 1 259 ? 3.982 13.501 11.575 1.00 19.58 326 SER A N 1
ATOM 1835 C CA . SER A 1 259 ? 3.308 14.699 11.000 1.00 20.24 326 SER A CA 1
ATOM 1836 C C . SER A 1 259 ? 4.335 15.789 10.663 1.00 21.49 326 SER A C 1
ATOM 1837 O O . SER A 1 259 ? 4.044 16.600 9.758 1.00 23.96 326 SER A O 1
ATOM 1840 N N . THR A 1 260 ? 5.494 15.823 11.332 1.00 20.81 327 THR A N 1
ATOM 1841 C CA . THR A 1 260 ? 6.543 16.858 11.109 1.00 20.63 327 THR A CA 1
ATOM 1842 C C . THR A 1 260 ? 7.827 16.241 10.541 1.00 20.57 327 THR A C 1
ATOM 1843 O O . THR A 1 260 ? 8.673 17.006 10.074 1.00 21.88 327 THR A O 1
ATOM 1847 N N . GLY A 1 261 ? 7.987 14.915 10.614 1.00 20.15 328 GLY A N 1
ATOM 1848 C CA . GLY A 1 261 ? 9.220 14.221 10.194 1.00 20.95 328 GLY A CA 1
ATOM 1849 C C . GLY A 1 261 ? 10.377 14.445 11.155 1.00 20.36 328 GLY A C 1
ATOM 1850 O O . GLY A 1 261 ? 11.511 14.091 10.793 1.00 22.27 328 GLY A O 1
ATOM 1851 N N . MET A 1 262 ? 10.108 14.978 12.349 1.00 19.64 329 MET A N 1
ATOM 1852 C CA . MET A 1 262 ? 11.141 15.374 13.335 1.00 20.29 329 MET A CA 1
ATOM 1853 C C . MET A 1 262 ? 11.375 14.258 14.362 1.00 17.88 329 MET A C 1
ATOM 1854 O O . MET A 1 262 ? 10.413 13.604 14.819 1.00 16.46 329 MET A O 1
ATOM 1859 N N . CYS A 1 263 ? 12.635 14.086 14.737 1.00 16.97 330 CYS A N 1
ATOM 1860 C CA . CYS A 1 263 ? 13.039 13.242 15.879 1.00 16.29 330 CYS A CA 1
ATOM 1861 C C . CYS A 1 263 ? 12.814 14.028 17.171 1.00 16.19 330 CYS A C 1
ATOM 1862 O O . CYS A 1 263 ? 13.449 15.085 17.342 1.00 17.71 330 CYS A O 1
ATOM 1865 N N . LEU A 1 264 ? 11.902 13.560 18.021 1.00 15.22 331 LEU A N 1
ATOM 1866 C CA . LEU A 1 264 ? 11.519 14.210 19.299 1.00 15.88 331 LEU A CA 1
ATOM 1867 C C . LEU A 1 264 ? 12.539 13.897 20.389 1.00 16.22 331 LEU A C 1
ATOM 1868 O O . LEU A 1 264 ? 12.720 14.747 21.281 1.00 17.61 331 LEU A O 1
ATOM 1873 N N . MET A 1 265 ? 13.141 12.711 20.376 1.00 14.73 332 MET A N 1
ATOM 1874 C CA . MET A 1 265 ? 14.192 12.363 21.363 1.00 15.49 332 MET A CA 1
ATOM 1875 C C . MET A 1 265 ? 14.945 11.122 20.899 1.00 15.02 332 MET A C 1
ATOM 1876 O O . MET A 1 265 ? 14.413 10.341 20.077 1.00 14.81 332 MET A O 1
ATOM 1881 N N . THR A 1 266 ? 16.153 10.978 21.424 1.00 14.35 333 THR A N 1
ATOM 1882 C CA . THR A 1 266 ? 17.042 9.817 21.211 1.00 15.45 333 THR A CA 1
ATOM 1883 C C . THR A 1 266 ? 17.357 9.220 22.578 1.00 15.88 333 THR A C 1
ATOM 1884 O O . THR A 1 266 ? 17.871 9.958 23.440 1.00 18.00 333 THR A O 1
ATOM 1888 N N . LEU A 1 267 ? 16.999 7.957 22.793 1.00 14.69 334 LEU A N 1
ATOM 1889 C CA . LEU A 1 267 ? 17.246 7.239 24.064 1.00 14.80 334 LEU A CA 1
ATOM 1890 C C . LEU A 1 267 ? 18.550 6.457 23.949 1.00 14.42 334 LEU A C 1
ATOM 1891 O O . LEU A 1 267 ? 18.679 5.582 23.061 1.00 14.26 334 LEU A O 1
ATOM 1896 N N . VAL A 1 268 ? 19.514 6.840 24.782 1.00 14.55 335 VAL A N 1
ATOM 1897 C CA . VAL A 1 268 ? 20.886 6.273 24.814 1.00 15.92 335 VAL A CA 1
ATOM 1898 C C . VAL A 1 268 ? 21.018 5.402 26.061 1.00 14.85 335 VAL A C 1
ATOM 1899 O O . VAL A 1 268 ? 20.597 5.828 27.150 1.00 15.24 335 VAL A O 1
ATOM 1903 N N . GLY A 1 269 ? 21.593 4.204 25.911 1.00 14.86 336 GLY A N 1
ATOM 1904 C CA . GLY A 1 269 ? 21.863 3.326 27.061 1.00 14.93 336 GLY A CA 1
ATOM 1905 C C . GLY A 1 269 ? 22.235 1.931 26.627 1.00 14.61 336 GLY A C 1
ATOM 1906 O O . GLY A 1 269 ? 23.084 1.322 27.279 1.00 15.37 336 GLY A O 1
ATOM 1907 N N . HIS A 1 270 ? 21.615 1.411 25.570 1.00 13.59 337 HIS A N 1
ATOM 1908 C CA . HIS A 1 270 ? 21.983 0.062 25.075 1.00 13.61 337 HIS A CA 1
ATOM 1909 C C . HIS A 1 270 ? 23.463 0.059 24.684 1.00 13.98 337 HIS A C 1
ATOM 1910 O O . HIS A 1 270 ? 23.976 1.075 24.176 1.00 14.59 337 HIS A O 1
ATOM 1917 N N . ASP A 1 271 ? 24.121 -1.077 24.899 1.00 13.84 338 ASP A N 1
ATOM 1918 C CA . ASP A 1 271 ? 25.572 -1.235 24.615 1.00 15.01 338 ASP A CA 1
ATOM 1919 C C . ASP A 1 271 ? 25.787 -1.996 23.308 1.00 14.62 338 ASP A C 1
ATOM 1920 O O . ASP A 1 271 ? 26.943 -2.301 22.965 1.00 15.73 338 ASP A O 1
ATOM 1925 N N . ASN A 1 272 ? 24.715 -2.320 22.591 1.00 13.59 339 ASN A N 1
ATOM 1926 C CA . ASN A 1 272 ? 24.819 -3.045 21.311 1.00 13.52 339 ASN A CA 1
ATOM 1927 C C . ASN A 1 272 ? 23.521 -2.832 20.538 1.00 12.26 339 ASN A C 1
ATOM 1928 O O . ASN A 1 272 ? 22.656 -2.077 20.994 1.00 12.66 339 ASN A O 1
ATOM 1933 N N . TRP A 1 273 ? 23.465 -3.400 19.348 1.00 11.87 340 TRP A N 1
ATOM 1934 C CA . TRP A 1 273 ? 22.380 -3.160 18.367 1.00 11.40 340 TRP A CA 1
ATOM 1935 C C . TRP A 1 273 ? 21.011 -3.348 19.021 1.00 10.82 340 TRP A C 1
ATOM 1936 O O . TRP A 1 273 ? 20.778 -4.389 19.657 1.00 11.09 340 TRP A O 1
ATOM 1947 N N . VAL A 1 274 ? 20.124 -2.391 18.819 1.00 10.88 341 VAL A N 1
ATOM 1948 C CA . VAL A 1 274 ? 18.736 -2.493 19.339 1.00 10.64 341 VAL A CA 1
ATOM 1949 C C . VAL A 1 274 ? 17.920 -3.378 18.396 1.00 10.90 341 VAL A C 1
ATOM 1950 O O . VAL A 1 274 ? 17.965 -3.164 17.177 1.00 12.07 341 VAL A O 1
ATOM 1954 N N . ARG A 1 275 ? 17.227 -4.364 18.946 1.00 10.10 342 ARG A N 1
ATOM 1955 C CA . ARG A 1 275 ? 16.546 -5.405 18.131 1.00 10.27 342 ARG A CA 1
ATOM 1956 C C . ARG A 1 275 ? 15.020 -5.284 18.186 1.00 9.92 342 ARG A C 1
ATOM 1957 O O . ARG A 1 275 ? 14.367 -5.682 17.207 1.00 10.59 342 ARG A O 1
ATOM 1965 N N . GLY A 1 276 ? 14.462 -4.823 19.295 1.00 9.94 343 GLY A N 1
ATOM 1966 C CA . GLY A 1 276 ? 13.007 -4.696 19.453 1.00 9.94 343 GLY A CA 1
ATOM 1967 C C . GLY A 1 276 ? 12.691 -3.480 20.285 1.00 10.23 343 GLY A C 1
ATOM 1968 O O . GLY A 1 276 ? 13.457 -3.165 21.222 1.00 10.30 343 GLY A O 1
ATOM 1969 N N . VAL A 1 277 ? 11.594 -2.804 19.979 1.00 9.93 344 VAL A N 1
ATOM 1970 C CA . VAL A 1 277 ? 11.117 -1.643 20.764 1.00 10.70 344 VAL A CA 1
ATOM 1971 C C . VAL A 1 277 ? 9.599 -1.696 20.788 1.00 10.41 344 VAL A C 1
ATOM 1972 O O . VAL A 1 277 ? 8.986 -2.122 19.789 1.00 11.54 344 VAL A O 1
ATOM 1976 N N . LEU A 1 278 ? 9.006 -1.209 21.863 1.00 10.55 345 LEU A N 1
ATOM 1977 C CA . LEU A 1 278 ? 7.545 -1.012 21.941 1.00 11.46 345 LEU A CA 1
ATOM 1978 C C . LEU A 1 278 ? 7.221 -0.089 23.103 1.00 11.37 345 LEU A C 1
ATOM 1979 O O . LEU A 1 278 ? 8.082 0.209 23.926 1.00 11.44 345 LEU A O 1
ATOM 1984 N N . PHE A 1 279 ? 5.992 0.383 23.131 1.00 12.07 346 PHE A N 1
ATOM 1985 C CA . PHE A 1 279 ? 5.429 1.078 24.307 1.00 13.58 346 PHE A CA 1
ATOM 1986 C C . PHE A 1 279 ? 4.755 0.079 25.237 1.00 14.48 346 PHE A C 1
ATOM 1987 O O . PHE A 1 279 ? 4.077 -0.829 24.761 1.00 15.89 346 PHE A O 1
ATOM 1995 N N . HIS A 1 280 ? 4.897 0.297 26.542 1.00 15.29 347 HIS A N 1
ATOM 1996 C CA . HIS A 1 280 ? 3.952 -0.198 27.572 1.00 16.83 347 HIS A CA 1
ATOM 1997 C C . HIS A 1 280 ? 2.530 0.121 27.091 1.00 17.38 347 HIS A C 1
ATOM 1998 O O . HIS A 1 280 ? 2.313 1.252 26.621 1.00 17.09 347 HIS A O 1
ATOM 2005 N N . SER A 1 281 ? 1.580 -0.812 27.200 1.00 19.63 348 SER A N 1
ATOM 2006 C CA . SER A 1 281 ? 0.176 -0.597 26.755 1.00 20.93 348 SER A CA 1
ATOM 2007 C C . SER A 1 281 ? -0.453 0.585 27.511 1.00 20.55 348 SER A C 1
ATOM 2008 O O . SER A 1 281 ? -1.349 1.224 26.942 1.00 22.20 348 SER A O 1
ATOM 2011 N N . GLY A 1 282 ? 0.008 0.870 28.733 1.00 20.19 349 GLY A N 1
ATOM 2012 C CA . GLY A 1 282 ? -0.444 2.019 29.546 1.00 20.62 349 GLY A CA 1
ATOM 2013 C C . GLY A 1 282 ? 0.078 3.345 29.013 1.00 20.65 349 GLY A C 1
ATOM 2014 O O . GLY A 1 282 ? -0.432 4.397 29.434 1.00 21.84 349 GLY A O 1
ATOM 2015 N N . GLY A 1 283 ? 1.113 3.316 28.169 1.00 19.02 350 GLY A N 1
ATOM 2016 C CA . GLY A 1 283 ? 1.586 4.484 27.402 1.00 18.89 350 GLY A CA 1
ATOM 2017 C C . GLY A 1 283 ? 2.720 5.249 28.072 1.00 18.48 350 GLY A C 1
ATOM 2018 O O . GLY A 1 283 ? 3.250 6.154 27.420 1.00 19.33 350 GLY A O 1
ATOM 2019 N N . LYS A 1 284 ? 3.097 4.922 29.311 1.00 18.31 351 LYS A N 1
ATOM 2020 C CA . LYS A 1 284 ? 3.976 5.778 30.156 1.00 19.12 351 LYS A CA 1
ATOM 2021 C C . LYS A 1 284 ? 5.444 5.341 30.071 1.00 18.66 351 LYS A C 1
ATOM 2022 O O . LYS A 1 284 ? 6.318 6.092 30.534 1.00 20.32 351 LYS A O 1
ATOM 2025 N N . PHE A 1 285 ? 5.718 4.167 29.504 1.00 16.68 352 PHE A N 1
ATOM 2026 C CA . PHE A 1 285 ? 7.086 3.613 29.413 1.00 16.19 352 PHE A CA 1
ATOM 2027 C C . PHE A 1 285 ? 7.310 3.043 28.019 1.00 13.80 352 PHE A C 1
ATOM 2028 O O . PHE A 1 285 ? 6.354 2.657 27.321 1.00 13.62 352 PHE A O 1
ATOM 2036 N N . ILE A 1 286 ? 8.577 2.981 27.644 1.00 12.19 353 ILE A N 1
ATOM 2037 C CA . ILE A 1 286 ? 9.033 2.247 26.435 1.00 11.88 353 ILE A CA 1
ATOM 2038 C C . ILE A 1 286 ? 9.839 1.049 26.926 1.00 11.64 353 ILE A C 1
ATOM 2039 O O . ILE A 1 286 ? 10.564 1.166 27.935 1.00 11.74 353 ILE A O 1
ATOM 2044 N N . LEU A 1 287 ? 9.707 -0.088 26.254 1.00 11.04 354 LEU A N 1
ATOM 2045 C CA . LEU A 1 287 ? 10.571 -1.259 26.528 1.00 11.01 354 LEU A CA 1
ATOM 2046 C C . LEU A 1 287 ? 11.348 -1.607 25.263 1.00 10.31 354 LEU A C 1
ATOM 2047 O O . LEU A 1 287 ? 10.842 -1.437 24.138 1.00 10.59 354 LEU A O 1
ATOM 2052 N N . SER A 1 288 ? 12.549 -2.114 25.437 1.00 10.01 355 SER A N 1
ATOM 2053 C CA . SER A 1 288 ? 13.426 -2.448 24.302 1.00 9.84 355 SER A CA 1
ATOM 2054 C C . SER A 1 288 ? 14.278 -3.657 24.654 1.00 9.88 355 SER A C 1
ATOM 2055 O O . SER A 1 288 ? 14.426 -3.984 25.848 1.00 10.75 355 SER A O 1
ATOM 2058 N N . CYS A 1 289 ? 14.828 -4.289 23.640 1.00 9.48 356 CYS A N 1
ATOM 2059 C CA . CYS A 1 289 ? 15.783 -5.394 23.834 1.00 9.37 356 CYS A CA 1
ATOM 2060 C C . CYS A 1 289 ? 16.878 -5.291 22.787 1.00 9.54 356 CYS A C 1
ATOM 2061 O O . CYS A 1 289 ? 16.682 -4.639 21.754 1.00 9.63 356 CYS A O 1
ATOM 2064 N N . ALA A 1 290 ? 18.036 -5.878 23.076 1.00 9.86 357 ALA A N 1
ATOM 2065 C CA . ALA A 1 290 ? 19.209 -5.630 22.233 1.00 10.30 357 ALA A CA 1
ATOM 2066 C C . ALA A 1 290 ? 20.210 -6.783 22.274 1.00 9.97 357 ALA A C 1
ATOM 2067 O O . ALA A 1 290 ? 20.124 -7.704 23.093 1.00 10.13 357 ALA A O 1
ATOM 2069 N N . ASP A 1 291 ? 21.200 -6.646 21.405 1.00 10.49 358 ASP A N 1
ATOM 2070 C CA . ASP A 1 291 ? 22.330 -7.592 21.309 1.00 11.05 358 ASP A CA 1
ATOM 2071 C C . ASP A 1 291 ? 23.270 -7.428 22.504 1.00 12.33 358 ASP A C 1
ATOM 2072 O O . ASP A 1 291 ? 24.264 -8.165 22.540 1.00 14.17 358 ASP A O 1
ATOM 2077 N N . ASP A 1 292 ? 22.983 -6.542 23.458 1.00 11.86 359 ASP A N 1
ATOM 2078 C CA . ASP A 1 292 ? 23.763 -6.454 24.718 1.00 12.44 359 ASP A CA 1
ATOM 2079 C C . ASP A 1 292 ? 23.181 -7.420 25.760 1.00 13.11 359 ASP A C 1
ATOM 2080 O O . ASP A 1 292 ? 23.617 -7.352 26.918 1.00 13.69 359 ASP A O 1
ATOM 2085 N N . LYS A 1 293 ? 22.222 -8.280 25.384 1.00 12.72 360 LYS A N 1
ATOM 2086 C CA . LYS A 1 293 ? 21.619 -9.343 26.227 1.00 12.59 360 LYS A CA 1
ATOM 2087 C C . LYS A 1 293 ? 20.610 -8.753 27.217 1.00 12.06 360 LYS A C 1
ATOM 2088 O O . LYS A 1 293 ? 20.171 -9.474 28.118 1.00 12.33 360 LYS A O 1
ATOM 2094 N N . THR A 1 294 ? 20.242 -7.479 27.059 1.00 11.39 361 THR A N 1
ATOM 2095 C CA . THR A 1 294 ? 19.332 -6.820 28.025 1.00 11.81 361 THR A CA 1
ATOM 2096 C C . THR A 1 294 ? 17.923 -6.579 27.468 1.00 11.70 361 THR A C 1
ATOM 2097 O O . THR A 1 294 ? 17.718 -6.441 26.251 1.00 11.24 361 THR A O 1
ATOM 2101 N N . LEU A 1 295 ? 16.995 -6.519 28.407 1.00 11.36 362 LEU A N 1
ATOM 2102 C CA . LEU A 1 295 ? 15.638 -5.943 28.286 1.00 12.09 362 LEU A CA 1
ATOM 2103 C C . LEU A 1 295 ? 15.661 -4.655 29.097 1.00 12.28 362 LEU A C 1
ATOM 2104 O O . LEU A 1 295 ? 16.058 -4.725 30.285 1.00 12.96 362 LEU A O 1
ATOM 2109 N N . ARG A 1 296 ? 15.310 -3.514 28.509 1.00 12.48 363 ARG A N 1
ATOM 2110 C CA A ARG A 1 296 ? 15.326 -2.232 29.247 0.50 12.43 363 ARG A CA 1
ATOM 2111 C CA B ARG A 1 296 ? 15.351 -2.201 29.205 0.50 12.50 363 ARG A CA 1
ATOM 2112 C C . ARG A 1 296 ? 13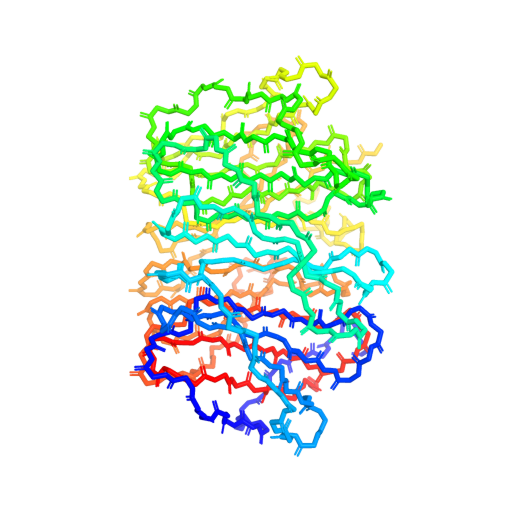.943 -1.597 29.271 1.00 12.24 363 ARG A C 1
ATOM 2113 O O . ARG A 1 296 ? 13.143 -1.783 28.318 1.00 12.46 363 ARG A O 1
ATOM 2128 N N . VAL A 1 297 ? 13.683 -0.899 30.367 1.00 12.30 364 VAL A N 1
ATOM 2129 C CA . VAL A 1 297 ? 12.458 -0.102 30.600 1.00 12.72 364 VAL A CA 1
ATOM 2130 C C . VAL A 1 297 ? 12.893 1.354 30.612 1.00 12.93 364 VAL A C 1
ATOM 2131 O O . VAL A 1 297 ? 13.774 1.712 31.437 1.00 13.47 364 VAL A O 1
ATOM 2135 N N . TRP A 1 298 ? 12.302 2.155 29.742 1.00 12.73 365 TRP A N 1
ATOM 2136 C CA . TRP A 1 298 ? 12.636 3.583 29.575 1.00 13.27 365 TRP A CA 1
ATOM 2137 C C . TRP A 1 298 ? 11.515 4.449 30.131 1.00 14.16 365 TRP A C 1
ATOM 2138 O O . TRP A 1 298 ? 10.359 4.301 29.721 1.00 13.90 365 TRP A O 1
ATOM 2149 N N . ASP A 1 299 ? 11.905 5.355 31.017 1.00 16.09 366 ASP A N 1
ATOM 2150 C CA . ASP A 1 299 ? 11.056 6.457 31.510 1.00 17.34 366 ASP A CA 1
ATOM 2151 C C . ASP A 1 299 ? 11.306 7.614 30.549 1.00 17.70 366 ASP A C 1
ATOM 2152 O O . ASP A 1 299 ? 12.220 8.404 30.807 1.00 17.85 366 ASP A O 1
ATOM 2157 N N . TYR A 1 300 ? 10.594 7.653 29.425 1.00 17.85 367 TYR A N 1
ATOM 2158 C CA . TYR A 1 300 ? 10.972 8.531 28.294 1.00 17.11 367 TYR A CA 1
ATOM 2159 C C . TYR A 1 300 ? 10.632 9.997 28.601 1.00 17.22 367 TYR A C 1
ATOM 2160 O O . TYR A 1 300 ? 11.296 10.864 28.027 1.00 17.64 367 TYR A O 1
ATOM 2169 N N . LYS A 1 301 ? 9.699 10.284 29.515 1.00 18.32 368 LYS A N 1
ATOM 2170 C CA . LYS A 1 301 ? 9.472 11.685 29.975 1.00 20.16 368 LYS A CA 1
ATOM 2171 C C . LYS A 1 301 ? 10.760 12.230 30.602 1.00 19.57 368 LYS A C 1
ATOM 2172 O O . LYS A 1 301 ? 11.050 13.427 30.432 1.00 20.92 368 LYS A O 1
ATOM 2178 N N . ASN A 1 302 ? 11.527 11.366 31.2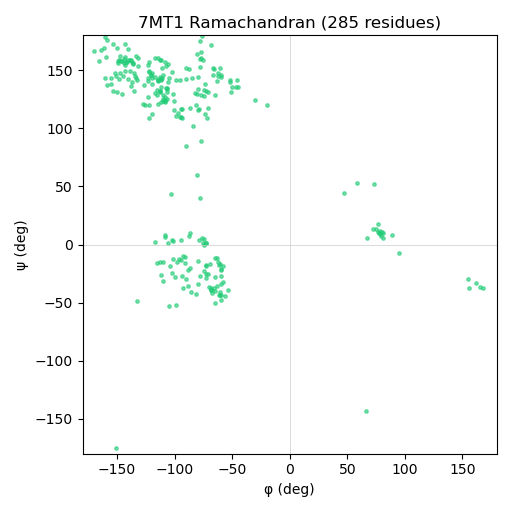65 1.00 17.61 369 ASN A N 1
ATOM 2179 C CA . ASN A 1 302 ? 12.837 11.690 31.878 1.00 17.49 369 ASN A CA 1
ATOM 2180 C C . ASN A 1 302 ? 13.989 11.346 30.926 1.00 17.13 369 ASN A C 1
ATOM 2181 O O . ASN A 1 302 ? 15.149 11.467 31.338 1.00 17.82 369 ASN A O 1
ATOM 2186 N N . LYS A 1 303 ? 13.669 10.908 29.697 1.00 17.28 370 LYS A N 1
ATOM 2187 C CA . LYS A 1 303 ? 14.642 10.574 28.624 1.00 18.84 370 LYS A CA 1
ATOM 2188 C C . LYS A 1 303 ? 15.745 9.695 29.216 1.00 18.30 370 LYS A C 1
ATOM 2189 O O . LYS A 1 303 ? 16.930 9.929 28.922 1.00 20.46 370 LYS A O 1
ATOM 2195 N N . ARG A 1 304 ? 15.378 8.701 30.020 1.00 16.53 371 ARG A N 1
ATOM 2196 C CA . ARG A 1 304 ? 16.394 7.865 30.700 1.00 17.63 371 ARG A CA 1
ATOM 2197 C C . ARG A 1 304 ? 15.929 6.415 30.803 1.00 16.53 371 ARG A C 1
ATOM 2198 O O . ARG A 1 304 ? 14.716 6.131 30.766 1.00 16.37 371 ARG A O 1
ATOM 2206 N N . CYS A 1 305 ? 16.911 5.538 30.923 1.00 16.85 372 CYS A N 1
ATOM 2207 C CA . CYS A 1 305 ? 16.710 4.108 31.197 1.00 16.78 372 CYS A CA 1
ATOM 2208 C C . CYS A 1 305 ? 16.433 3.949 32.688 1.00 17.48 372 CYS A C 1
ATOM 2209 O O . CYS A 1 305 ? 17.314 4.316 33.496 1.00 18.19 372 CYS A O 1
ATOM 2212 N N . MET A 1 306 ? 15.242 3.477 33.037 1.00 16.90 373 MET A N 1
ATOM 2213 C CA . MET A 1 306 ? 14.796 3.331 34.441 1.00 18.82 373 MET A CA 1
ATOM 2214 C C . MET A 1 306 ? 15.203 1.966 35.002 1.00 18.50 373 MET A C 1
ATOM 2215 O O . MET A 1 306 ? 15.475 1.898 36.216 1.00 19.66 373 MET A O 1
ATOM 2220 N N . LYS A 1 307 ? 15.191 0.906 34.192 1.00 16.51 374 LYS A N 1
ATOM 2221 C CA A LYS A 1 307 ? 15.560 -0.466 34.638 0.50 16.99 374 LYS A CA 1
ATOM 2222 C CA B LYS A 1 307 ? 15.560 -0.463 34.641 0.50 17.12 374 LYS A CA 1
ATOM 2223 C C . LYS A 1 307 ? 16.277 -1.195 33.503 1.00 16.33 374 LYS A C 1
ATOM 2224 O O . LYS A 1 307 ? 15.813 -1.094 32.337 1.00 15.80 374 LYS A O 1
ATOM 2235 N N . THR A 1 308 ? 17.361 -1.894 33.824 1.00 15.35 375 THR A N 1
ATOM 2236 C CA . THR A 1 308 ? 18.055 -2.836 32.919 1.00 15.72 375 THR A CA 1
ATOM 2237 C C . THR A 1 308 ? 17.904 -4.236 33.505 1.00 16.19 375 THR A C 1
ATOM 2238 O O . THR A 1 308 ? 18.320 -4.444 34.664 1.00 17.21 375 THR A O 1
ATOM 2242 N N . LEU A 1 309 ? 17.300 -5.155 32.758 1.00 15.18 376 LEU A N 1
ATOM 2243 C CA . LEU A 1 309 ? 17.234 -6.585 33.131 1.00 14.94 376 LEU A CA 1
ATOM 2244 C C . LEU A 1 309 ? 18.286 -7.343 32.328 1.00 15.50 376 LEU A C 1
ATOM 2245 O O . LEU A 1 309 ? 18.341 -7.187 31.086 1.00 14.28 376 LEU A O 1
ATOM 2250 N N . ASN A 1 310 ? 19.106 -8.133 33.019 1.00 15.59 377 ASN A N 1
ATOM 2251 C CA . ASN A 1 310 ? 20.060 -9.070 32.380 1.00 16.60 377 ASN A CA 1
ATOM 2252 C C . ASN A 1 310 ? 19.244 -10.267 31.915 1.00 15.72 377 ASN A C 1
ATOM 2253 O O . ASN A 1 310 ? 19.002 -11.179 32.725 1.00 17.33 377 ASN A O 1
ATOM 2258 N N . ALA A 1 311 ? 18.722 -10.197 30.693 1.00 13.78 378 ALA A N 1
ATOM 2259 C CA . ALA A 1 311 ? 17.560 -11.022 30.296 1.00 12.75 378 ALA A CA 1
ATOM 2260 C C . ALA A 1 311 ? 18.011 -12.397 29.803 1.00 12.33 378 ALA A C 1
ATOM 2261 O O . ALA A 1 311 ? 17.338 -13.378 30.112 1.00 12.64 378 ALA A O 1
ATOM 2263 N N . HIS A 1 312 ? 19.091 -12.459 29.030 1.00 11.93 379 HIS A N 1
ATOM 2264 C CA . HIS A 1 312 ? 19.493 -13.701 28.334 1.00 12.27 379 HIS A CA 1
ATOM 2265 C C . HIS A 1 312 ? 21.006 -13.874 28.357 1.00 13.28 379 HIS A C 1
ATOM 2266 O O . HIS A 1 312 ? 21.710 -12.918 28.667 1.00 13.57 379 HIS A O 1
ATOM 2273 N N . GLU A 1 313 ? 21.440 -15.071 27.985 1.00 14.57 380 GLU A N 1
ATOM 2274 C CA A GLU A 1 313 ? 22.873 -15.449 27.888 0.50 15.78 380 GLU A CA 1
ATOM 2275 C CA B GLU A 1 313 ? 22.879 -15.431 27.898 0.50 15.93 380 GLU A CA 1
ATOM 2276 C C . GLU A 1 313 ? 23.409 -15.082 26.502 1.00 15.51 380 GLU A C 1
ATOM 2277 O O . GLU A 1 313 ? 24.603 -15.284 26.250 1.00 16.74 380 GLU A O 1
ATOM 2288 N N . HIS A 1 314 ? 22.556 -14.582 25.618 1.00 13.63 381 HIS A N 1
ATOM 2289 C CA . HIS A 1 314 ? 22.948 -14.182 24.249 1.00 12.57 381 HIS A CA 1
ATOM 2290 C C . HIS A 1 314 ? 22.007 -13.054 23.818 1.00 11.60 381 HIS A C 1
ATOM 2291 O O . HIS A 1 314 ? 21.203 -12.589 24.648 1.00 12.07 381 HIS A O 1
ATOM 2298 N N . PHE A 1 315 ? 22.129 -12.613 22.578 1.00 11.59 382 PHE A N 1
ATOM 2299 C CA . PHE A 1 315 ? 21.348 -11.470 22.067 1.00 11.20 382 PHE A CA 1
ATOM 2300 C C . PHE A 1 315 ? 19.862 -11.687 22.338 1.00 10.97 382 PHE A C 1
ATOM 2301 O O . PHE A 1 315 ? 19.343 -12.800 22.164 1.00 11.29 382 PHE A O 1
ATOM 2309 N N . VAL A 1 316 ? 19.189 -10.604 22.717 1.00 10.53 383 VAL A N 1
ATOM 2310 C CA . VAL A 1 316 ? 17.711 -10.590 22.842 1.00 10.40 383 VAL A CA 1
ATOM 2311 C C . VAL A 1 316 ? 17.161 -10.071 21.517 1.00 10.32 383 VAL A C 1
ATOM 2312 O O . VAL A 1 316 ? 17.379 -8.903 21.180 1.00 10.17 383 VAL A O 1
ATOM 2316 N N . THR A 1 317 ? 16.537 -10.952 20.749 1.00 10.06 384 THR A N 1
ATOM 2317 C CA . THR A 1 317 ? 16.123 -10.671 19.362 1.00 10.02 384 THR A CA 1
ATOM 2318 C C . THR A 1 317 ? 14.749 -10.014 19.295 1.00 9.54 384 THR A C 1
ATOM 2319 O O . THR A 1 317 ? 14.431 -9.419 18.265 1.00 10.57 384 THR A O 1
ATOM 2323 N N . SER A 1 318 ? 13.941 -10.140 20.335 1.00 9.16 385 SER A N 1
ATOM 2324 C CA A SER A 1 318 ? 12.494 -9.854 20.234 0.50 9.05 385 SER A CA 1
ATOM 2325 C CA B SER A 1 318 ? 12.494 -9.838 20.231 0.50 9.85 385 SER A CA 1
ATOM 2326 C C . SER A 1 318 ? 11.859 -9.734 21.615 1.00 9.14 385 SER A C 1
ATOM 2327 O O . SER A 1 318 ? 12.316 -10.404 22.562 1.00 9.32 385 SER A O 1
ATOM 2332 N N . LEU A 1 319 ? 10.809 -8.933 21.700 1.00 9.17 386 LEU A N 1
ATOM 2333 C CA . LEU A 1 319 ? 10.003 -8.829 22.929 1.00 9.28 386 LEU A CA 1
ATOM 2334 C C . LEU A 1 319 ? 8.555 -8.566 22.559 1.00 9.49 386 LEU A C 1
ATOM 2335 O O . LEU A 1 319 ? 8.271 -8.071 21.467 1.00 9.71 386 LEU A O 1
ATOM 2340 N N . ASP A 1 320 ? 7.653 -8.886 23.475 1.00 9.27 387 ASP A N 1
ATOM 2341 C CA . ASP A 1 320 ? 6.247 -8.440 23.396 1.00 10.02 387 ASP A CA 1
ATOM 2342 C C . ASP A 1 320 ? 5.774 -8.113 24.812 1.00 10.24 387 ASP A C 1
ATOM 2343 O O . ASP A 1 320 ? 6.319 -8.632 25.796 1.00 10.07 387 ASP A O 1
ATOM 2348 N N . PHE A 1 321 ? 4.754 -7.270 24.873 1.00 10.79 388 PHE A N 1
ATOM 2349 C CA . PHE A 1 321 ? 4.159 -6.743 26.119 1.00 12.08 388 PHE A CA 1
ATOM 2350 C C . PHE A 1 321 ? 2.668 -7.042 26.056 1.00 11.59 388 PHE A C 1
ATOM 2351 O O . PHE A 1 321 ? 2.024 -6.601 25.115 1.00 12.46 388 PHE A O 1
ATOM 2359 N N . HIS A 1 322 ? 2.133 -7.805 26.994 1.00 11.71 389 HIS A N 1
ATOM 2360 C CA . HIS A 1 322 ? 0.692 -8.151 26.942 1.00 13.10 389 HIS A CA 1
ATOM 2361 C C . HIS A 1 322 ? -0.120 -6.865 27.139 1.00 14.16 389 HIS A C 1
ATOM 2362 O O . HIS A 1 322 ? 0.272 -6.032 27.936 1.00 14.34 389 HIS A O 1
ATOM 2369 N N A LYS A 1 323 ? -1.222 -6.688 26.410 0.50 14.82 390 LYS A N 1
ATOM 2370 N N B LYS A 1 323 ? -1.234 -6.741 26.414 0.50 14.99 390 LYS A N 1
ATOM 2371 C CA A LYS A 1 323 ? -2.028 -5.435 26.486 0.50 16.18 390 LYS A CA 1
ATOM 2372 C CA B LYS A 1 323 ? -2.106 -5.533 26.410 0.50 16.57 390 LYS A CA 1
ATOM 2373 C C A LYS A 1 323 ? -2.636 -5.267 27.886 0.50 16.21 390 LYS A C 1
ATOM 2374 C C B LYS A 1 323 ? -2.717 -5.290 27.797 0.50 16.38 390 LYS A C 1
ATOM 2375 O O A LYS A 1 323 ? -2.672 -4.113 28.382 0.50 16.62 390 LYS A O 1
ATOM 2376 O O B LYS A 1 323 ? -2.851 -4.104 28.171 0.50 17.14 390 LYS A O 1
ATOM 2385 N N . THR A 1 324 ? -3.077 -6.355 28.521 1.00 16.09 391 THR A N 1
ATOM 2386 C CA . THR A 1 324 ? -3.855 -6.283 29.789 1.00 17.36 391 THR A CA 1
ATOM 2387 C C . THR A 1 324 ? -3.250 -7.121 30.917 1.00 17.64 391 THR A C 1
ATOM 2388 O O . THR A 1 324 ? -3.454 -6.743 32.089 1.00 20.10 391 THR A O 1
ATOM 2392 N N . ALA A 1 325 ? -2.553 -8.214 30.617 1.00 16.60 392 ALA A N 1
ATOM 2393 C CA . ALA A 1 325 ? -1.999 -9.118 31.646 1.00 15.87 392 ALA A CA 1
ATOM 2394 C C . ALA A 1 325 ? -0.593 -8.649 32.004 1.00 15.57 392 ALA A C 1
ATOM 2395 O O . ALA A 1 325 ? 0.089 -8.020 31.188 1.00 14.83 392 ALA A O 1
ATOM 2397 N N . PRO A 1 326 ? -0.136 -8.909 33.249 1.00 15.66 393 PRO A N 1
ATOM 2398 C CA . PRO A 1 326 ? 1.160 -8.419 33.716 1.00 15.32 393 PRO A CA 1
ATOM 2399 C C . PRO A 1 326 ? 2.354 -9.272 33.256 1.00 14.70 393 PRO A C 1
ATOM 2400 O O . PRO A 1 326 ? 3.099 -9.778 34.082 1.00 15.20 393 PRO A O 1
ATOM 2404 N N . TYR A 1 327 ? 2.527 -9.396 31.936 1.00 14.26 394 TYR A N 1
ATOM 2405 C CA . TYR A 1 327 ? 3.582 -10.247 31.330 1.00 13.91 394 TYR A CA 1
ATOM 2406 C C . TYR A 1 327 ? 4.274 -9.554 30.165 1.00 12.96 394 TYR A C 1
ATOM 2407 O O . TYR A 1 327 ? 3.632 -8.906 29.319 1.00 12.57 394 TYR A O 1
ATOM 2416 N N . VAL A 1 328 ? 5.586 -9.753 30.136 1.00 11.76 395 VAL A N 1
ATOM 2417 C CA . VAL A 1 328 ? 6.472 -9.466 28.980 1.00 11.47 395 VAL A CA 1
ATOM 2418 C C . VAL A 1 328 ? 7.077 -10.796 28.562 1.00 10.90 395 VAL A C 1
ATOM 2419 O O . VAL A 1 328 ? 7.378 -11.630 29.425 1.00 11.92 395 VAL A O 1
ATOM 2423 N N A VAL A 1 329 ? 7.247 -11.004 27.258 0.50 10.12 396 VAL A N 1
ATOM 2424 N N B VAL A 1 329 ? 7.258 -10.995 27.258 0.50 10.17 396 VAL A N 1
ATOM 2425 C CA A VAL A 1 329 ? 8.021 -12.165 26.733 0.50 10.36 396 VAL A CA 1
ATOM 2426 C CA B VAL A 1 329 ? 8.006 -12.165 26.716 0.50 10.42 396 VAL A CA 1
ATOM 2427 C C A VAL A 1 329 ? 9.221 -11.650 25.944 0.50 10.08 396 VAL A C 1
ATOM 2428 C C B VAL A 1 329 ? 9.222 -11.648 25.947 0.50 10.12 396 VAL A C 1
ATOM 2429 O O A VAL A 1 329 ? 9.114 -10.607 25.275 0.50 10.26 396 VAL A O 1
ATOM 2430 O O B VAL A 1 329 ? 9.136 -10.578 25.315 0.50 10.32 396 VAL A O 1
ATOM 2437 N N . THR A 1 330 ? 10.328 -12.385 26.019 1.00 10.00 397 THR A N 1
ATOM 2438 C CA . THR A 1 330 ? 11.537 -12.126 25.217 1.00 10.09 397 THR A CA 1
ATOM 2439 C C . THR A 1 330 ? 11.969 -13.416 24.526 1.00 9.7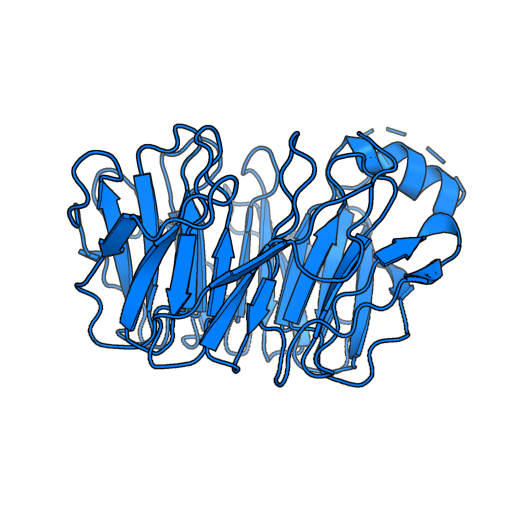8 397 THR A C 1
ATOM 2440 O O . THR A 1 330 ? 11.703 -14.518 25.022 1.00 10.50 397 THR A O 1
ATOM 2444 N N . GLY A 1 331 ? 12.607 -13.256 23.383 1.00 9.67 398 GLY A N 1
ATOM 2445 C CA . GLY A 1 331 ? 13.241 -14.363 22.656 1.00 9.82 398 GLY A CA 1
ATOM 2446 C C . GLY A 1 331 ? 14.698 -14.060 22.439 1.00 9.43 398 GLY A C 1
ATOM 2447 O O . GLY A 1 331 ? 15.077 -12.884 22.401 1.00 9.82 398 GLY A O 1
ATOM 2448 N N . SER A 1 332 ? 15.519 -15.097 22.283 1.00 9.42 399 SER A N 1
ATOM 2449 C CA . SER A 1 332 ? 16.985 -14.905 22.263 1.00 10.01 399 SER A CA 1
ATOM 2450 C C . SER A 1 332 ? 17.681 -15.882 21.323 1.00 10.37 399 SER A C 1
ATOM 2451 O O . SER A 1 332 ? 17.202 -16.993 21.049 1.00 10.64 399 SER A O 1
ATOM 2454 N N . VAL A 1 333 ? 18.875 -15.471 20.915 1.00 10.66 400 VAL A N 1
ATOM 2455 C CA . VAL A 1 333 ? 19.875 -16.354 20.257 1.00 11.26 400 VAL A CA 1
ATOM 2456 C C . VAL A 1 333 ? 20.232 -17.505 21.206 1.00 11.49 400 VAL A C 1
ATOM 2457 O O . VAL A 1 333 ? 20.638 -18.560 20.705 1.00 12.42 400 VAL A O 1
ATOM 2461 N N . ASP A 1 334 ? 20.011 -17.385 22.515 1.00 11.22 401 ASP A N 1
ATOM 2462 C CA . ASP A 1 334 ? 20.264 -18.504 23.465 1.00 12.18 401 ASP A CA 1
ATOM 2463 C C . ASP A 1 334 ? 19.200 -19.608 23.310 1.00 12.79 401 ASP A C 1
ATOM 2464 O O . ASP A 1 334 ? 19.313 -20.623 24.028 1.00 13.57 401 ASP A O 1
ATOM 2469 N N . GLN A 1 335 ? 18.248 -19.447 22.383 1.00 12.47 402 GLN A N 1
ATOM 2470 C CA . GLN A 1 335 ? 17.270 -20.473 21.920 1.00 13.25 402 GLN A CA 1
ATOM 2471 C C . GLN A 1 335 ? 16.130 -20.622 22.928 1.00 12.91 402 GLN A C 1
ATOM 2472 O O . GLN A 1 335 ? 15.325 -21.562 22.767 1.00 13.94 402 GLN A O 1
ATOM 2478 N N . THR A 1 336 ? 16.018 -19.721 23.901 1.00 12.35 403 THR A N 1
ATOM 2479 C CA . THR A 1 336 ? 14.930 -19.752 24.906 1.00 12.98 403 THR A CA 1
ATOM 2480 C C . THR A 1 336 ? 13.939 -18.620 24.662 1.00 12.15 403 THR A C 1
ATOM 2481 O O . THR A 1 336 ? 14.275 -17.593 24.028 1.00 11.65 403 THR A O 1
ATOM 2485 N N . VAL A 1 337 ? 12.745 -18.851 25.176 1.00 12.15 404 VAL A N 1
ATOM 2486 C CA . VAL A 1 337 ? 11.670 -17.845 25.325 1.00 12.14 404 VAL A CA 1
ATOM 2487 C C . VAL A 1 337 ? 11.557 -17.604 26.824 1.00 11.46 404 VAL A C 1
ATOM 2488 O O . VAL A 1 337 ? 11.464 -18.600 27.570 1.00 13.02 404 VAL A O 1
ATOM 2492 N N . LYS A 1 338 ? 11.592 -16.356 27.265 1.00 10.65 405 LYS A N 1
ATOM 2493 C CA . LYS A 1 338 ? 11.405 -16.054 28.695 1.00 10.79 405 LYS A CA 1
ATOM 2494 C C . LYS A 1 338 ? 10.124 -15.262 28.898 1.00 11.21 405 LYS A C 1
ATOM 2495 O O . LYS A 1 338 ? 9.796 -14.381 28.083 1.00 11.46 405 LYS A O 1
ATOM 2501 N N . VAL A 1 339 ? 9.438 -15.586 29.977 1.00 11.27 406 VAL A N 1
ATOM 2502 C CA . VAL A 1 339 ? 8.225 -14.879 30.455 1.00 11.63 406 VAL A CA 1
ATOM 2503 C C . VAL A 1 339 ? 8.619 -14.115 31.703 1.00 12.01 406 VAL A C 1
ATOM 2504 O O . VAL A 1 339 ? 9.161 -14.757 32.639 1.00 13.11 406 VAL A O 1
ATOM 2508 N N . TRP A 1 340 ? 8.395 -12.810 31.694 1.00 12.00 407 TRP A N 1
ATOM 2509 C CA . TRP A 1 340 ? 8.704 -11.901 32.821 1.00 12.68 407 TRP A CA 1
ATOM 2510 C C . TRP A 1 340 ? 7.412 -11.418 33.456 1.00 14.02 407 TRP A C 1
ATOM 2511 O O . TRP A 1 340 ? 6.571 -10.831 32.739 1.00 13.93 407 TRP A O 1
ATOM 2522 N N . GLU A 1 341 ? 7.280 -11.618 34.764 1.00 14.98 408 GLU A N 1
ATOM 2523 C CA A GLU A 1 341 ? 6.123 -11.067 35.512 0.50 15.91 408 GLU A CA 1
ATOM 2524 C CA B GLU A 1 341 ? 6.159 -11.078 35.578 0.50 16.26 408 GLU A CA 1
ATOM 2525 C C . GLU A 1 341 ? 6.372 -9.571 35.725 1.00 15.64 408 GLU A C 1
ATOM 2526 O O . GLU A 1 341 ? 7.523 -9.181 35.983 1.00 16.14 408 GLU A O 1
ATOM 2537 N N . CYS A 1 342 ? 5.317 -8.782 35.576 1.00 16.12 409 CYS A N 1
ATOM 2538 C CA . CYS A 1 342 ? 5.358 -7.318 35.777 1.00 17.02 409 CYS A CA 1
ATOM 2539 C C . CYS A 1 342 ? 4.668 -6.954 37.090 1.00 18.39 409 CYS A C 1
ATOM 2540 O O . CYS A 1 342 ? 3.618 -7.549 37.393 1.00 18.99 409 CYS A O 1
ATOM 2543 N N . ARG A 1 343 ? 5.256 -6.003 37.807 1.00 20.24 410 ARG A N 1
ATOM 2544 C CA . ARG A 1 343 ? 4.715 -5.500 39.097 1.00 22.27 410 ARG A CA 1
ATOM 2545 C C . ARG A 1 343 ? 4.993 -4.003 39.166 1.00 22.28 410 ARG A C 1
ATOM 2546 O O . ARG A 1 343 ? 5.948 -3.542 38.536 1.00 20.91 410 ARG A O 1
#

Nearest PDB structures (foldseek):
  7mt1-assembly1_A  TM=1.003E+00  e=4.856E-68  Homo sapiens
  8pqz-assembly1_B  TM=9.908E-01  e=2.445E-57  Homo sapiens
  7egd-assembly1_E  TM=8.673E-01  e=7.784E-21  Homo sapiens
  7egb-assembly1_E  TM=8.673E-01  e=7.784E-21  Homo sapiens
  5wyk-assembly1_BC  TM=8.620E-01  e=3.680E-20  Saccharomyces cerevisiae S288C

Organism: Homo sapiens (NCBI:txid9606)

Secondary structure (P-SEA, 3-state):
cccccccccccccccccccccccccccccccbbbbbccccbbbbbccccccccccccccccccccccccccccbbbbbccccbbbbbccccccccccccccccccccccccccccbbbbbccccbbbbbccccccccccccccccccccccccccccbbbbbccccbbbbbccccccccccccccccccccbbbbcccaaaaaaaaacccccbbbbbccccbbbbbcccccccccccccccccccccccccccccccccccccbbbbbccccccccccccccccccccccccccccbbbbbccccbbbbbbcc

Solvent-accessible surface area: 12348 Å² total

Sequence (313 aa):
PKEWIPRPPEKYALSGHRSPVTRVIFHPVFSVMMVSASEDATIKVWDYETGDFERTLKGHTDSSVQDISFDHSGKKLLASCSADMTIKLWDFQGFEECIRRTMHGHDHNVSSVAIMPNGDHIVSASRDKTIKMMWEVQTGYCVKTFTGHREWVRMVRPNQDGTLIASCSNDQTVRVWVVATKECKAELREHEHVVECISWAPESSYSSISEATGKPGPFLLSGSRDKTIKMWDVSTGMCLMTLVGHDNWVRGVLFHSGGKFILSCADDKTLRRVWDYKNKRCMKKTLNAHEEHFVTSSLDFHKKTAPYVVVTGSVDQTVKVWEECR